Protein AF-0000000086538308 (afdb_homodimer)

Sequence (212 aa):
MAQQFVKAHIKGDKVVVFIKPTCSFCIMAKDVLSKYKFKPGHIQYIDISSRSDMGSIQDHLLELTGERTVPRVFIGEECIGGGSDVAALHRSGKLEGLLQVVGALEMAQQFVKAHIKGDKVVVFIKPTCSFCIMAKDVLSKYKFKPGHIQYIDISSRSDMGSIQDHLLELTGERTVPRVFIGEECIGGGSDVAALHRSGKLEGLLQVVGALE

Solvent-accessible surface area (backbone atoms only — not comparable to full-atom values): 11120 Å² total; per-residue (Å²): 108,38,56,60,56,54,55,69,61,52,36,61,49,23,33,33,31,40,30,37,88,86,31,63,44,25,45,45,32,48,58,58,57,63,75,52,60,58,34,90,82,18,61,45,78,44,72,40,73,84,44,93,53,35,70,51,34,27,52,43,37,24,73,76,71,74,43,56,67,65,19,40,34,24,57,15,83,43,72,68,40,34,18,70,42,47,50,50,31,48,75,72,56,50,39,62,56,56,39,51,74,41,57,18,50,107,108,38,57,59,55,55,55,69,60,52,37,62,48,22,34,31,31,39,28,38,87,86,31,64,43,25,45,46,32,49,58,58,57,65,75,52,61,59,35,89,83,19,62,44,79,42,71,39,74,83,44,93,52,34,68,49,34,28,51,43,38,23,72,75,68,74,42,55,65,66,19,38,34,25,57,16,83,42,71,67,40,35,17,70,44,46,50,49,32,51,75,72,57,50,39,61,57,57,41,51,73,40,57,18,49,105

InterPro domains:
  IPR002109 Glutaredoxin [PF00462] (15-80)
  IPR011899 Glutaredoxin, eukaryotic/virial [TIGR02180] (15-98)
  IPR014025 Glutaredoxin subgroup [PR00160] (15-33)
  IPR014025 Glutaredoxin subgroup [PR00160] (63-76)
  IPR014025 Glutaredoxin subgroup [PR00160] (77-90)
  IPR036249 Thioredoxin-like superfamily [SSF52833] (4-103)
  IPR047185 Glutaredoxin-1 [PTHR46185] (1-105)

Radius of gyration: 19.92 Å; Cα contacts (8 Å, |Δi|>4): 366; chains: 2; bounding box: 32×55×42 Å

Nearest PDB structures (foldseek):
  1kte-assembly1_A  TM=9.741E-01  e=6.121E-13  Sus scrofa
  4rqr-assembly1_A  TM=9.724E-01  e=7.868E-13  Homo sapiens
  1jhb-assembly1_A  TM=9.497E-01  e=2.334E-11  Homo sapiens
  1b4q-assembly1_A  TM=9.581E-01  e=5.622E-11  Homo sapiens
  2hzf-assembly2_B  TM=9.525E-01  e=8.724E-11  Ectromelia virus Moscow

Organism: Oryzias melastigma (NCBI:txid30732)

Structure (mmCIF, N/CA/C/O backbone):
data_AF-0000000086538308-model_v1
#
loop_
_entity.id
_entity.type
_entity.pdbx_description
1 polymer Glutaredoxin-1
#
loop_
_atom_site.group_PDB
_atom_site.id
_atom_site.type_symbol
_atom_site.label_atom_id
_atom_site.label_alt_id
_atom_site.label_comp_id
_atom_site.label_asym_id
_atom_site.label_entity_id
_atom_site.label_seq_id
_atom_site.pdbx_PDB_ins_code
_atom_site.Cartn_x
_atom_site.Cartn_y
_atom_site.Cartn_z
_atom_site.occupancy
_atom_site.B_iso_or_equiv
_atom_site.auth_seq_id
_atom_site.auth_comp_id
_atom_site.auth_asym_id
_atom_site.auth_atom_id
_atom_site.pdbx_PDB_model_num
ATOM 1 N N . MET A 1 1 ? 18.062 19.703 2.891 1 80.69 1 MET A N 1
ATOM 2 C CA . MET A 1 1 ? 17.016 20 1.926 1 80.69 1 MET A CA 1
ATOM 3 C C . MET A 1 1 ? 15.734 19.25 2.262 1 80.69 1 MET A C 1
ATOM 5 O O . MET A 1 1 ? 14.68 19.859 2.469 1 80.69 1 MET A O 1
ATOM 9 N N . ALA A 1 2 ? 15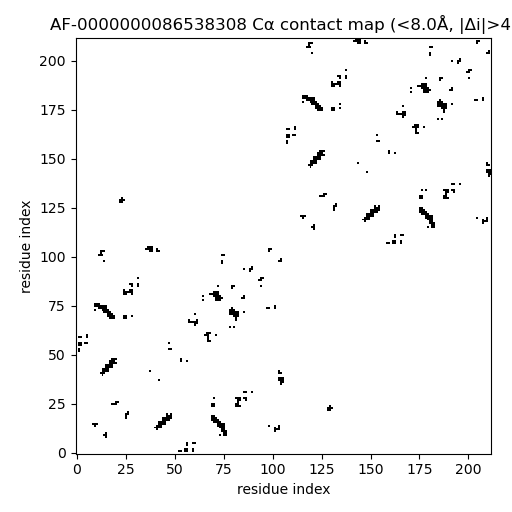.789 18.031 2.48 1 86.81 2 ALA A N 1
ATOM 10 C CA . ALA A 1 2 ? 14.625 17.219 2.803 1 86.81 2 ALA A CA 1
ATOM 11 C C . ALA A 1 2 ? 14 17.641 4.129 1 86.81 2 ALA A C 1
ATOM 13 O O . ALA A 1 2 ? 12.773 17.75 4.238 1 86.81 2 ALA A O 1
ATOM 14 N N . GLN A 1 3 ? 14.828 17.984 4.988 1 90.44 3 GLN A N 1
ATOM 15 C CA . GLN A 1 3 ? 14.336 18.391 6.301 1 90.44 3 GLN A CA 1
ATOM 16 C C . GLN A 1 3 ? 13.523 19.672 6.215 1 90.44 3 GLN A C 1
ATOM 18 O O . GLN A 1 3 ? 12.438 19.766 6.789 1 90.44 3 GLN A O 1
ATOM 23 N N . GLN A 1 4 ? 14.109 20.656 5.551 1 91.25 4 GLN A N 1
ATOM 24 C CA . GLN A 1 4 ? 13.422 21.938 5.395 1 91.25 4 GLN A CA 1
ATOM 25 C C . GLN A 1 4 ? 12.125 21.766 4.609 1 91.25 4 GLN A C 1
ATOM 27 O O . GLN A 1 4 ? 11.125 22.422 4.91 1 91.25 4 GLN A O 1
ATOM 32 N N . PHE A 1 5 ? 12.156 20.875 3.621 1 94 5 PHE A N 1
ATOM 33 C CA . PHE A 1 5 ? 10.977 20.609 2.805 1 94 5 PHE A CA 1
ATOM 34 C C . PHE A 1 5 ? 9.836 20.078 3.66 1 94 5 PHE A C 1
ATOM 36 O O . PHE A 1 5 ? 8.711 20.594 3.588 1 94 5 PHE A O 1
ATOM 43 N N . VAL A 1 6 ? 10.133 19.109 4.488 1 94 6 VAL A N 1
ATOM 44 C CA . VAL A 1 6 ? 9.117 18.516 5.344 1 94 6 VAL A CA 1
ATOM 45 C C . VAL A 1 6 ? 8.602 19.547 6.344 1 94 6 VAL A C 1
ATOM 47 O O . VAL A 1 6 ? 7.395 19.75 6.465 1 94 6 VAL A O 1
ATOM 50 N N . LYS A 1 7 ? 9.484 20.266 6.969 1 93.12 7 LYS A N 1
ATOM 51 C CA . LYS A 1 7 ? 9.117 21.234 8 1 93.12 7 LYS A CA 1
ATOM 52 C C . LYS A 1 7 ? 8.328 22.391 7.406 1 93.12 7 LYS A C 1
ATOM 54 O O . LYS A 1 7 ? 7.441 22.953 8.062 1 93.12 7 LYS A O 1
ATOM 59 N N . ALA A 1 8 ? 8.609 22.656 6.203 1 93.69 8 ALA A N 1
ATOM 60 C CA . ALA A 1 8 ? 7.969 23.812 5.562 1 93.69 8 ALA A CA 1
ATOM 61 C C . ALA A 1 8 ? 6.48 23.547 5.336 1 93.69 8 ALA A C 1
ATOM 63 O O . ALA A 1 8 ? 5.688 24.5 5.273 1 93.69 8 ALA A O 1
ATOM 64 N N . HIS A 1 9 ? 6.09 22.266 5.25 1 94.25 9 HIS A N 1
ATOM 65 C CA . HIS A 1 9 ? 4.699 21.953 4.953 1 94.25 9 HIS A CA 1
ATOM 66 C C . HIS A 1 9 ? 3.893 21.75 6.234 1 94.25 9 HIS A C 1
ATOM 68 O O . HIS A 1 9 ? 2.676 21.953 6.246 1 94.25 9 HIS A O 1
ATOM 74 N N . ILE A 1 10 ? 4.574 21.359 7.184 1 93.5 10 ILE A N 1
ATOM 75 C CA . ILE A 1 10 ? 3.895 21.094 8.453 1 93.5 10 ILE A CA 1
ATOM 76 C C . ILE A 1 10 ? 3.564 22.422 9.141 1 93.5 10 ILE A C 1
ATOM 78 O O . ILE A 1 10 ? 4.465 23.156 9.555 1 93.5 10 ILE A O 1
ATOM 82 N N . LYS A 1 11 ? 2.295 22.703 9.164 1 89.12 11 LYS A N 1
ATOM 83 C CA . LYS A 1 11 ? 1.817 23.953 9.742 1 89.12 11 LYS A CA 1
ATOM 84 C C . LYS A 1 11 ? 0.714 23.703 10.766 1 89.12 11 LYS A C 1
ATOM 86 O O . LYS A 1 11 ? -0.071 22.766 10.617 1 89.12 11 LYS A O 1
ATOM 91 N N . GLY A 1 12 ? 0.525 24.594 11.641 1 90.38 12 GLY A N 1
ATOM 92 C CA . GLY A 1 12 ? -0.304 24.422 12.82 1 90.38 12 GLY A CA 1
ATOM 93 C C . GLY A 1 12 ? -1.788 24.375 12.508 1 90.38 12 GLY A C 1
ATOM 94 O O . GLY A 1 12 ? -2.572 23.812 13.273 1 90.38 12 GLY A O 1
ATOM 95 N N . ASP A 1 13 ? -2.254 24.891 11.445 1 93.12 13 ASP A N 1
ATOM 96 C CA . ASP A 1 13 ? -3.688 24.969 11.18 1 93.12 13 ASP A CA 1
ATOM 97 C C . ASP A 1 13 ? -4.074 24.109 9.984 1 93.12 13 ASP A C 1
ATOM 99 O O . ASP A 1 13 ? -5.156 24.266 9.414 1 93.12 13 ASP A O 1
ATOM 103 N N . LYS A 1 14 ? -3.154 23.172 9.594 1 95.69 14 LYS A N 1
ATOM 104 C CA . LYS A 1 14 ? -3.387 22.406 8.375 1 95.69 14 LYS A CA 1
ATOM 105 C C . LYS A 1 14 ? -3.271 20.906 8.641 1 95.69 14 LYS A C 1
ATOM 107 O O . LYS A 1 14 ? -2.732 20.484 9.672 1 95.69 14 LYS A O 1
ATOM 112 N N . VAL A 1 15 ? -3.893 20.234 7.867 1 98.5 15 VAL A N 1
ATOM 113 C CA . VAL A 1 15 ? -3.629 18.812 7.738 1 98.5 15 VAL A CA 1
ATOM 114 C C . VAL A 1 15 ? -2.68 18.562 6.57 1 98.5 15 VAL A C 1
ATOM 116 O O . VAL A 1 15 ? -2.928 19.016 5.453 1 98.5 15 VAL A O 1
ATOM 119 N N . VAL A 1 16 ? -1.53 17.969 6.836 1 98.56 16 VAL A N 1
ATOM 120 C CA . VAL A 1 16 ? -0.549 17.641 5.809 1 98.56 16 VAL A CA 1
ATOM 121 C C . VAL A 1 16 ? -0.351 16.125 5.746 1 98.56 16 VAL A C 1
ATOM 123 O O . VAL A 1 16 ? -0.16 15.469 6.777 1 98.56 16 VAL A O 1
ATOM 126 N N . VAL A 1 17 ? -0.451 15.594 4.594 1 98.5 17 VAL A N 1
ATOM 127 C CA . VAL A 1 17 ? -0.278 14.164 4.395 1 98.5 17 VAL A CA 1
ATOM 128 C C . VAL A 1 17 ? 0.859 13.906 3.408 1 98.5 17 VAL A C 1
ATOM 130 O O . VAL A 1 17 ? 0.771 14.297 2.24 1 98.5 17 VAL A O 1
ATOM 133 N N . PHE A 1 18 ? 1.93 13.297 3.863 1 98.38 18 PHE A N 1
ATOM 134 C CA . PHE A 1 18 ? 2.955 12.805 2.949 1 98.38 18 PHE A CA 1
ATOM 135 C C . PHE A 1 18 ? 2.551 11.469 2.342 1 98.38 18 PHE A C 1
ATOM 137 O O . PHE A 1 18 ? 2.254 10.516 3.068 1 98.38 18 PHE A O 1
ATOM 144 N N . ILE A 1 19 ? 2.555 11.406 1.021 1 97.75 19 ILE A N 1
ATOM 145 C CA . ILE A 1 19 ? 1.969 10.227 0.391 1 97.75 19 ILE A CA 1
ATOM 146 C C . ILE A 1 19 ? 2.838 9.789 -0.785 1 97.75 19 ILE A C 1
ATOM 148 O O . ILE A 1 19 ? 3.693 10.539 -1.25 1 97.75 19 ILE A O 1
ATOM 152 N N . LYS A 1 20 ? 2.6 8.562 -1.168 1 95 20 LYS A N 1
ATOM 153 C CA . LYS A 1 20 ? 2.844 8.008 -2.496 1 95 20 LYS A CA 1
ATOM 154 C C . LYS A 1 20 ? 1.538 7.59 -3.166 1 95 20 LYS A C 1
ATOM 156 O O . LYS A 1 20 ? 0.838 6.703 -2.674 1 95 20 LYS A O 1
ATOM 161 N N . PRO A 1 21 ? 1.123 8.234 -4.219 1 89.62 21 PRO A N 1
ATOM 162 C CA . PRO A 1 21 ? -0.257 8.203 -4.711 1 89.62 21 PRO A CA 1
ATOM 163 C C . PRO A 1 21 ? -0.758 6.781 -4.973 1 89.62 21 PRO A C 1
ATOM 165 O O . PRO A 1 21 ? -1.963 6.527 -4.902 1 89.62 21 PRO A O 1
ATOM 168 N N . THR A 1 22 ? 0.08 5.766 -5.25 1 87.25 22 THR A N 1
ATOM 169 C CA . THR A 1 22 ? -0.426 4.445 -5.602 1 87.25 22 THR A CA 1
ATOM 170 C C . THR A 1 22 ? -0.342 3.5 -4.402 1 87.25 22 THR A C 1
ATOM 172 O O . THR A 1 22 ? -0.702 2.324 -4.508 1 87.25 22 THR A O 1
ATOM 175 N N . CYS A 1 23 ? 0.019 4.047 -3.348 1 94.31 23 CYS A N 1
ATOM 176 C CA . CYS A 1 23 ? 0.111 3.26 -2.121 1 94.31 23 CYS A CA 1
ATOM 177 C C . CYS A 1 23 ? -1.26 3.086 -1.48 1 94.31 23 CYS A C 1
ATOM 179 O O . CYS A 1 23 ? -1.957 4.066 -1.219 1 94.31 23 CYS A O 1
ATOM 181 N N . SER A 1 24 ? -1.628 1.909 -1.144 1 95.75 24 SER A N 1
ATOM 182 C CA . SER A 1 24 ? -2.98 1.592 -0.699 1 95.75 24 SER A CA 1
ATOM 183 C C . SER A 1 24 ? -3.301 2.275 0.626 1 95.75 24 SER A C 1
ATOM 185 O O . SER A 1 24 ? -4.43 2.717 0.846 1 95.75 24 SER A O 1
ATOM 187 N N . PHE A 1 25 ? -2.33 2.324 1.528 1 97.31 25 PHE A N 1
ATOM 188 C CA . PHE A 1 25 ? -2.557 3 2.801 1 97.31 25 PHE A CA 1
ATOM 189 C C . PHE A 1 25 ? -2.678 4.504 2.6 1 97.31 25 PHE A C 1
ATOM 191 O O . PHE A 1 25 ? -3.391 5.18 3.346 1 97.31 25 PHE A O 1
ATOM 198 N N . CYS A 1 26 ? -1.907 5.066 1.621 1 98.12 26 CYS A N 1
ATOM 199 C CA . CYS A 1 26 ? -2.064 6.473 1.266 1 98.12 26 CYS A CA 1
ATOM 200 C C . CYS A 1 26 ? -3.463 6.746 0.729 1 98.12 26 CYS A C 1
ATOM 202 O O . CYS A 1 26 ? -4.09 7.742 1.097 1 98.12 26 CYS A O 1
ATOM 204 N N . ILE A 1 27 ? -3.973 5.891 -0.096 1 97.19 27 ILE A N 1
ATOM 205 C CA . ILE A 1 27 ? -5.328 6.016 -0.626 1 97.19 27 ILE A CA 1
ATOM 206 C C . ILE A 1 27 ? -6.336 5.934 0.516 1 97.19 27 ILE A C 1
ATOM 208 O O . ILE A 1 27 ? -7.297 6.707 0.559 1 97.19 27 ILE A O 1
ATOM 212 N N . MET A 1 28 ? -6.113 5.098 1.422 1 97.56 28 MET A N 1
ATOM 213 C CA . MET A 1 28 ? -6.984 4.953 2.588 1 97.56 28 MET A CA 1
ATOM 214 C C . MET A 1 28 ? -7.059 6.258 3.373 1 97.56 28 MET A C 1
ATOM 216 O O . MET A 1 28 ? -8.148 6.723 3.707 1 97.56 28 MET A O 1
ATOM 220 N N . ALA A 1 29 ? -5.895 6.781 3.674 1 98.56 29 ALA A N 1
ATOM 221 C CA . ALA A 1 29 ? -5.859 8.055 4.395 1 98.56 29 ALA A CA 1
ATOM 222 C C . ALA A 1 29 ? -6.625 9.133 3.639 1 98.56 29 ALA A C 1
ATOM 224 O O . ALA A 1 29 ? -7.434 9.859 4.227 1 98.56 29 ALA A O 1
ATOM 225 N N . LYS A 1 30 ? -6.371 9.211 2.344 1 98.44 30 LYS A N 1
ATOM 226 C CA . LYS A 1 30 ? -7.043 10.211 1.52 1 98.44 30 LYS A CA 1
ATOM 227 C C . LYS A 1 30 ? -8.555 10.008 1.528 1 98.44 30 LYS A C 1
ATOM 229 O O . LYS A 1 30 ? -9.32 10.969 1.646 1 98.44 30 LYS A O 1
ATOM 234 N N . ASP A 1 31 ? -9.008 8.828 1.354 1 98.31 31 ASP A N 1
ATOM 235 C CA . ASP A 1 31 ? -10.43 8.5 1.35 1 98.31 31 ASP A CA 1
ATOM 236 C C . ASP A 1 31 ? -11.094 8.945 2.648 1 98.31 31 ASP A C 1
ATOM 238 O O . ASP A 1 31 ? -12.172 9.555 2.623 1 98.31 31 ASP A O 1
ATOM 242 N N . VAL A 1 32 ? -10.484 8.625 3.744 1 98.69 32 VAL A N 1
ATOM 243 C CA . VAL A 1 32 ? -11.023 9 5.047 1 98.69 32 VAL A CA 1
ATOM 244 C C . VAL A 1 32 ? -11.094 10.516 5.164 1 98.69 32 VAL A C 1
ATOM 246 O O . VAL A 1 32 ? -12.141 11.078 5.516 1 98.69 32 VAL A O 1
ATOM 249 N N . LEU A 1 33 ? -9.969 11.18 4.867 1 98.75 33 LEU A N 1
ATOM 250 C CA . LEU A 1 33 ? -9.891 12.625 5.043 1 98.75 33 LEU A CA 1
ATOM 251 C C . LEU A 1 33 ? -10.844 13.344 4.086 1 98.75 33 LEU A C 1
ATOM 253 O O . LEU A 1 33 ? -11.328 14.438 4.391 1 98.75 33 LEU A O 1
ATOM 257 N N . SER A 1 34 ? -11.156 12.75 2.971 1 98.38 34 SER A N 1
ATOM 258 C CA . SER A 1 34 ? -12.039 13.344 1.969 1 98.38 34 SER A CA 1
ATOM 259 C C . SER A 1 34 ? -13.477 13.398 2.461 1 98.38 34 SER A C 1
ATOM 261 O O . SER A 1 34 ? -14.312 14.078 1.87 1 98.38 34 SER A O 1
ATOM 263 N N . LYS A 1 35 ? -13.789 12.703 3.473 1 98.12 35 LYS A N 1
ATOM 264 C CA . LYS A 1 35 ? -15.141 12.688 4.027 1 98.12 35 LYS A CA 1
ATOM 265 C C . LYS A 1 35 ? -15.422 13.961 4.82 1 98.12 35 LYS A C 1
ATOM 267 O O . LYS A 1 35 ? -16.562 14.211 5.203 1 98.12 35 LYS A O 1
ATOM 272 N N . TYR A 1 36 ? -14.43 14.672 5.098 1 98.25 36 TYR A N 1
ATOM 273 C CA . TYR A 1 36 ? -14.562 15.906 5.852 1 98.25 36 TYR A CA 1
ATOM 274 C C . TYR A 1 36 ? -14.5 17.125 4.926 1 98.25 36 TYR A C 1
ATOM 276 O O . TYR A 1 36 ? -13.836 17.078 3.885 1 98.25 36 TYR A O 1
ATOM 284 N N . LYS A 1 37 ? -15.18 18.188 5.332 1 98.12 37 LYS A N 1
ATOM 285 C CA . LYS A 1 37 ? -15.141 19.438 4.59 1 98.12 37 LYS A CA 1
ATOM 286 C C . LYS A 1 37 ? -14.094 20.391 5.164 1 98.12 37 LYS A C 1
ATOM 288 O O . LYS A 1 37 ? -14.352 21.094 6.137 1 98.12 37 LYS A O 1
ATOM 293 N N . PHE A 1 38 ? -13.031 20.422 4.512 1 98.25 38 PHE A N 1
ATOM 294 C CA . PHE A 1 38 ? -11.93 21.25 4.973 1 98.25 38 PHE A CA 1
ATOM 295 C C . PHE A 1 38 ? -12.094 22.688 4.473 1 98.25 38 PHE A C 1
ATOM 297 O O . PHE A 1 38 ? -12.57 22.906 3.355 1 98.25 38 PHE A O 1
ATOM 304 N N . LYS A 1 39 ? -11.672 23.625 5.297 1 97.5 39 LYS A N 1
ATOM 305 C CA . LYS A 1 39 ? -11.477 25 4.805 1 97.5 39 LYS A CA 1
ATOM 306 C C . LYS A 1 39 ? -10.445 25.031 3.68 1 97.5 39 LYS A C 1
ATOM 308 O O . LYS A 1 39 ? -9.492 24.25 3.684 1 97.5 39 LYS A O 1
ATOM 313 N N . PRO A 1 40 ? -10.688 25.938 2.727 1 96.38 40 PRO A N 1
ATOM 314 C CA . PRO A 1 40 ? -9.703 26.031 1.646 1 96.38 40 PRO A CA 1
ATOM 315 C C . PRO A 1 40 ? -8.273 26.188 2.162 1 96.38 40 PRO A C 1
ATOM 317 O O . PRO A 1 40 ? -8.016 27.016 3.039 1 96.38 40 PRO A O 1
ATOM 320 N N . GLY A 1 41 ? -7.414 25.359 1.728 1 96.19 41 GLY A N 1
ATOM 321 C CA . GLY A 1 41 ? -6.004 25.469 2.057 1 96.19 41 GLY A CA 1
ATOM 322 C C . GLY A 1 41 ? -5.629 24.734 3.334 1 96.19 41 GLY A C 1
ATOM 323 O O . GLY A 1 41 ? -4.457 24.719 3.719 1 96.19 41 GLY A O 1
ATOM 324 N N . HIS A 1 42 ? -6.559 24.125 3.994 1 97.94 42 HIS A N 1
ATOM 325 C CA . HIS A 1 42 ? 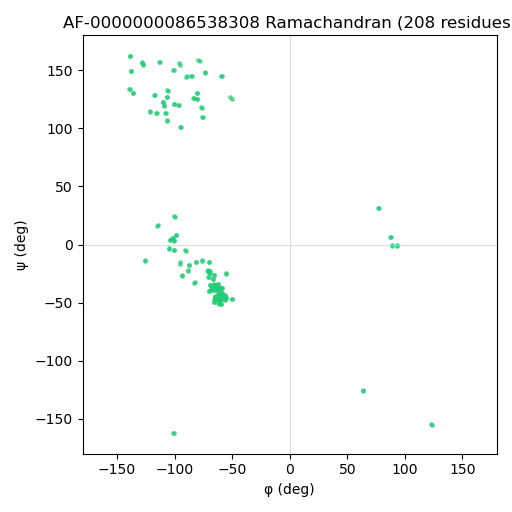-6.281 23.562 5.309 1 97.94 42 HIS A CA 1
ATOM 326 C C . HIS A 1 42 ? -6.016 22.062 5.215 1 97.94 42 HIS A C 1
ATOM 328 O O . HIS A 1 42 ? -5.867 21.391 6.238 1 97.94 42 HIS A O 1
ATOM 334 N N . ILE A 1 43 ? -5.902 21.516 3.984 1 98.44 43 ILE A N 1
ATOM 335 C CA . ILE A 1 43 ? -5.43 20.141 3.76 1 98.44 43 ILE A CA 1
ATOM 336 C C . ILE A 1 43 ? -4.496 20.109 2.551 1 98.44 43 ILE A C 1
ATOM 338 O O . ILE A 1 43 ? -4.758 20.781 1.543 1 98.44 43 ILE A O 1
ATOM 342 N N . GLN A 1 44 ? -3.357 19.406 2.762 1 97.69 44 GLN A N 1
ATOM 343 C CA . GLN A 1 44 ? -2.395 19.266 1.675 1 97.69 44 GLN A CA 1
ATOM 344 C C . GLN A 1 44 ? -1.875 17.844 1.579 1 97.69 44 GLN A C 1
ATOM 346 O O . GLN A 1 44 ? -1.525 17.234 2.592 1 97.69 44 GLN A O 1
ATOM 351 N N . TYR A 1 45 ? -1.921 17.328 0.351 1 97.69 45 TYR A N 1
ATOM 352 C CA . TYR A 1 45 ? -1.262 16.062 0.04 1 97.69 45 TYR A CA 1
ATOM 353 C C . TYR A 1 45 ? 0.069 16.297 -0.665 1 97.69 45 TYR A C 1
ATOM 355 O O . TYR A 1 45 ? 0.113 16.922 -1.726 1 97.69 45 TYR A O 1
ATOM 363 N N . ILE A 1 46 ? 1.133 15.789 -0.013 1 97.38 46 ILE A N 1
ATOM 364 C CA . ILE A 1 46 ? 2.473 16 -0.553 1 97.38 46 ILE A CA 1
ATOM 365 C C . ILE A 1 46 ? 2.986 14.695 -1.164 1 97.38 46 ILE A C 1
ATOM 367 O O . ILE A 1 46 ? 3.367 13.773 -0.441 1 97.38 46 ILE A O 1
ATOM 371 N N . ASP A 1 47 ? 3 14.695 -2.508 1 97.06 47 ASP A N 1
ATOM 372 C CA . ASP A 1 47 ? 3.543 13.547 -3.227 1 97.06 47 ASP A CA 1
ATOM 373 C C . ASP A 1 47 ? 5.07 13.547 -3.186 1 97.06 47 ASP A C 1
ATOM 375 O O . ASP A 1 47 ? 5.711 14.422 -3.766 1 97.06 47 ASP A O 1
ATOM 379 N N . ILE A 1 48 ? 5.602 12.469 -2.555 1 96.81 48 ILE A N 1
ATOM 380 C CA . ILE A 1 48 ? 7.055 12.477 -2.42 1 96.81 48 ILE A CA 1
ATOM 381 C C . ILE A 1 48 ? 7.676 11.5 -3.416 1 96.81 48 ILE A C 1
ATOM 383 O O . ILE A 1 48 ? 8.898 11.414 -3.529 1 96.81 48 ILE A O 1
ATOM 387 N N . SER A 1 49 ? 6.855 10.805 -4.148 1 92.25 49 SER A N 1
ATOM 388 C CA . SER A 1 49 ? 7.328 9.711 -4.992 1 92.25 49 SER A CA 1
ATOM 389 C C . SER A 1 49 ? 8.133 10.234 -6.176 1 92.25 49 SER A C 1
ATOM 391 O O . SER A 1 49 ? 8.961 9.516 -6.734 1 92.25 49 SER A O 1
ATOM 393 N N . SER A 1 50 ? 7.977 11.438 -6.582 1 89.25 50 SER A N 1
ATOM 394 C CA . SER A 1 50 ? 8.641 11.969 -7.773 1 89.25 50 SER A CA 1
ATOM 395 C C . SER A 1 50 ? 9.859 12.805 -7.402 1 89.25 50 SER A C 1
ATOM 397 O O . SER A 1 50 ? 10.508 13.383 -8.273 1 89.25 50 SER A O 1
ATOM 399 N N . ARG A 1 51 ? 10.109 12.82 -6.121 1 93.06 51 ARG A N 1
ATOM 400 C CA . ARG A 1 51 ? 11.219 13.664 -5.688 1 93.06 51 ARG A CA 1
ATOM 401 C C . ARG A 1 51 ? 12.531 12.891 -5.684 1 93.06 51 ARG A C 1
ATOM 403 O O . ARG A 1 51 ? 12.562 11.711 -5.32 1 93.06 51 ARG A O 1
ATOM 410 N N . SER A 1 52 ? 13.594 13.602 -6.043 1 93.94 52 SER A N 1
ATOM 411 C CA . SER A 1 52 ? 14.922 12.992 -6.062 1 93.94 52 SER A CA 1
ATOM 412 C C . SER A 1 52 ? 15.414 12.703 -4.652 1 93.94 52 SER A C 1
ATOM 414 O O . SER A 1 52 ? 16.266 11.844 -4.453 1 93.94 52 SER A O 1
ATOM 416 N N . ASP A 1 53 ? 14.938 13.523 -3.646 1 96.5 53 ASP A N 1
ATOM 417 C CA . ASP A 1 53 ? 15.383 13.352 -2.268 1 96.5 53 ASP A CA 1
ATOM 418 C C . ASP A 1 53 ? 14.359 12.57 -1.453 1 96.5 53 ASP A C 1
ATOM 420 O O . ASP A 1 53 ? 14.234 12.766 -0.242 1 96.5 53 ASP A O 1
ATOM 424 N N . MET A 1 54 ? 13.516 11.75 -2.131 1 94.38 54 MET A N 1
ATOM 425 C CA . MET A 1 54 ? 12.469 10.961 -1.478 1 94.38 54 MET A CA 1
ATOM 426 C C . MET A 1 54 ? 13.031 10.18 -0.297 1 94.38 54 MET A C 1
ATOM 428 O O . MET A 1 54 ? 12.453 10.188 0.79 1 94.38 54 MET A O 1
ATOM 432 N N . GLY A 1 55 ? 14.156 9.516 -0.503 1 95.44 55 GLY A N 1
ATOM 433 C CA . GLY A 1 55 ? 14.797 8.781 0.576 1 95.44 55 GLY A CA 1
ATOM 434 C C . GLY A 1 55 ? 15.102 9.641 1.786 1 95.44 55 GLY A C 1
ATOM 435 O O . GLY A 1 55 ? 14.836 9.242 2.922 1 95.44 55 GLY A O 1
ATOM 436 N N . SER A 1 56 ? 15.625 10.844 1.527 1 97.25 56 SER A N 1
ATOM 437 C CA . SER A 1 56 ? 15.961 11.781 2.6 1 97.25 56 SER A CA 1
ATOM 438 C C . SER A 1 56 ? 14.703 12.281 3.309 1 97.25 56 SER A C 1
ATOM 440 O O . SER A 1 56 ? 14.711 12.477 4.527 1 97.25 56 SER A O 1
ATOM 442 N N . ILE A 1 57 ? 13.664 12.492 2.545 1 97.31 57 ILE A N 1
ATOM 443 C CA . ILE A 1 57 ? 12.391 12.906 3.123 1 97.31 57 ILE A CA 1
ATOM 444 C C . ILE A 1 57 ? 11.883 11.82 4.07 1 97.31 57 ILE A C 1
ATOM 446 O O . ILE A 1 57 ? 11.508 12.109 5.211 1 97.31 57 ILE A O 1
ATOM 450 N N . GLN A 1 58 ? 11.914 10.602 3.639 1 97.06 58 GLN A N 1
ATOM 451 C CA . GLN A 1 58 ? 11.453 9.492 4.469 1 97.06 58 GLN A CA 1
ATOM 452 C C . GLN A 1 58 ? 12.344 9.312 5.691 1 97.06 58 GLN A C 1
ATOM 454 O O . GLN A 1 58 ? 11.867 8.922 6.762 1 97.06 58 GLN A O 1
ATOM 459 N N . ASP A 1 59 ? 13.664 9.562 5.559 1 97.44 59 ASP A N 1
ATOM 460 C CA . ASP A 1 59 ? 14.555 9.555 6.711 1 97.44 59 ASP A CA 1
ATOM 461 C C . ASP A 1 59 ? 14.141 10.617 7.73 1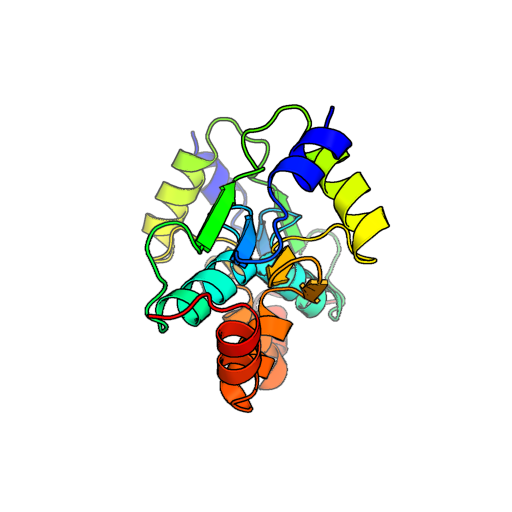 97.44 59 ASP A C 1
ATOM 463 O O . ASP A 1 59 ? 14.188 10.375 8.938 1 97.44 59 ASP A O 1
ATOM 467 N N . HIS A 1 60 ? 13.805 11.727 7.25 1 97.25 60 HIS A N 1
ATOM 468 C CA . HIS A 1 60 ? 13.391 12.797 8.148 1 97.25 60 HIS A CA 1
ATOM 469 C C . HIS A 1 60 ? 12.055 12.477 8.812 1 97.25 60 HIS A C 1
ATOM 471 O O . HIS A 1 60 ? 11.859 12.766 9.992 1 97.25 60 HIS A O 1
ATOM 477 N N . LEU A 1 61 ? 11.141 11.875 8.031 1 97.69 61 LEU A N 1
ATOM 478 C CA . LEU A 1 61 ? 9.898 11.414 8.641 1 97.69 61 LEU A CA 1
ATOM 479 C C . LEU A 1 61 ? 10.172 10.414 9.766 1 97.69 61 LEU A C 1
ATOM 481 O O . LEU A 1 61 ? 9.523 10.461 10.812 1 97.69 61 LEU A O 1
ATOM 485 N N . LEU A 1 62 ? 11.109 9.555 9.492 1 97.69 62 LEU A N 1
ATOM 486 C CA . LEU A 1 62 ? 11.531 8.617 10.531 1 97.69 62 LEU A CA 1
ATOM 487 C C . LEU A 1 62 ? 11.961 9.359 11.789 1 97.69 62 LEU A C 1
ATOM 489 O O . LEU A 1 62 ? 11.547 9 12.898 1 97.69 62 LEU A O 1
ATOM 493 N N . GLU A 1 63 ? 12.711 10.336 11.641 1 97.06 63 GLU A N 1
ATOM 494 C CA . GLU A 1 63 ? 13.188 11.125 12.766 1 97.06 63 GLU A CA 1
ATOM 495 C C . GLU A 1 63 ? 12.039 11.82 13.484 1 97.06 63 GLU A C 1
ATOM 497 O O . GLU A 1 63 ? 12 11.867 14.719 1 97.06 63 GLU A O 1
ATOM 502 N N . LEU A 1 64 ? 11.102 12.305 12.766 1 96 64 LEU A N 1
ATOM 503 C CA . LEU A 1 64 ? 10.031 13.133 13.32 1 96 64 LEU A CA 1
ATOM 504 C C . LEU A 1 64 ? 8.938 12.266 13.938 1 96 64 LEU A C 1
ATOM 506 O O . LEU A 1 64 ? 8.305 12.656 14.914 1 96 64 LEU A O 1
ATOM 510 N N . THR A 1 65 ? 8.695 11.078 13.383 1 97.38 65 THR A N 1
ATOM 511 C CA . THR A 1 65 ? 7.457 10.383 13.734 1 97.38 65 THR A CA 1
ATOM 512 C C . THR A 1 65 ? 7.75 8.977 14.234 1 97.38 65 THR A C 1
ATOM 514 O O . THR A 1 65 ? 6.863 8.297 14.758 1 97.38 65 THR A O 1
ATOM 517 N N . GLY A 1 66 ? 8.961 8.492 14.023 1 97.38 66 GLY A N 1
ATOM 518 C CA . GLY A 1 66 ? 9.328 7.148 14.43 1 97.38 66 GLY A CA 1
ATOM 519 C C . GLY A 1 66 ? 9.141 6.117 13.328 1 97.38 66 GLY A C 1
ATOM 520 O O . GLY A 1 66 ? 9.43 4.938 13.516 1 97.38 66 GLY A O 1
ATOM 521 N N . GLU A 1 67 ? 8.648 6.625 12.164 1 96.75 67 GLU A N 1
ATOM 522 C CA . GLU A 1 67 ? 8.438 5.715 11.039 1 96.75 67 GLU A CA 1
ATOM 523 C C . GLU A 1 67 ? 8.898 6.336 9.727 1 96.75 67 GLU A C 1
ATOM 525 O O . GLU A 1 67 ? 8.719 7.535 9.508 1 96.75 67 GLU A O 1
ATOM 530 N N . ARG A 1 68 ? 9.352 5.469 8.828 1 95.25 68 ARG A N 1
ATOM 531 C CA . ARG A 1 68 ? 9.828 5.891 7.512 1 95.25 68 ARG A CA 1
ATOM 532 C C . ARG A 1 68 ? 8.719 5.777 6.469 1 95.25 68 ARG A C 1
ATOM 534 O O . ARG A 1 68 ? 8.812 6.363 5.387 1 95.25 68 ARG A O 1
ATOM 541 N N . THR A 1 69 ? 7.664 5.039 6.781 1 96 69 THR A N 1
ATOM 542 C CA . THR A 1 69 ? 6.633 4.68 5.812 1 96 69 THR A CA 1
ATOM 543 C C . THR A 1 69 ? 5.684 5.852 5.578 1 96 69 THR A C 1
ATOM 545 O O . THR A 1 69 ? 5.668 6.812 6.352 1 96 69 THR A O 1
ATOM 548 N N . VAL A 1 70 ? 5.008 5.801 4.402 1 97.12 70 VAL A N 1
ATOM 549 C CA . VAL A 1 70 ? 3.916 6.719 4.102 1 97.12 70 VAL A CA 1
ATOM 550 C C . VAL A 1 70 ? 2.6 5.945 4.027 1 97.12 70 VAL A C 1
ATOM 552 O O . VAL A 1 70 ? 2.596 4.727 3.855 1 97.12 70 VAL A O 1
ATOM 555 N N . PRO A 1 71 ? 1.552 6.574 4.215 1 98.12 71 PRO A N 1
ATOM 556 C CA . PRO A 1 71 ? 1.405 8 4.512 1 98.12 71 PRO A CA 1
ATOM 557 C C . PRO A 1 71 ? 1.818 8.359 5.938 1 98.12 71 PRO A C 1
ATOM 559 O O . PRO A 1 71 ? 1.792 7.496 6.824 1 98.12 71 PRO A O 1
ATOM 562 N N . ARG A 1 72 ? 2.334 9.516 6.129 1 98.69 72 ARG A N 1
ATOM 563 C CA . ARG A 1 72 ? 2.4 10.172 7.434 1 98.69 72 ARG A CA 1
ATOM 564 C C . ARG A 1 72 ? 1.459 11.367 7.496 1 98.69 72 ARG A C 1
ATOM 566 O O . ARG A 1 72 ? 1.574 12.297 6.691 1 98.69 72 ARG A O 1
ATOM 573 N N . VAL A 1 73 ? 0.57 11.359 8.43 1 98.75 73 VAL A N 1
ATOM 574 C CA . VAL A 1 73 ? -0.49 12.359 8.508 1 98.75 73 VAL A CA 1
ATOM 575 C C . VAL A 1 73 ? -0.245 13.289 9.695 1 98.75 73 VAL A C 1
ATOM 577 O O . VAL A 1 73 ? -0.179 12.828 10.844 1 98.75 73 VAL A O 1
ATOM 580 N N . PHE A 1 74 ? -0.102 14.5 9.414 1 98.62 74 PHE A N 1
ATOM 581 C CA . PHE A 1 74 ? 0.072 15.539 10.422 1 98.62 74 PHE A CA 1
ATOM 582 C C . PHE A 1 74 ? -1.191 16.375 10.555 1 98.62 74 PHE A C 1
ATOM 584 O O . PHE A 1 74 ? -1.741 16.844 9.555 1 98.62 74 PHE A O 1
ATOM 591 N N . ILE A 1 75 ? -1.72 16.547 11.695 1 98.25 75 ILE A N 1
ATOM 592 C CA . ILE A 1 75 ? -2.729 17.531 12.07 1 98.25 75 ILE A CA 1
ATOM 593 C C . ILE A 1 75 ? -2.098 18.609 12.938 1 98.25 75 ILE A C 1
ATOM 595 O O . ILE A 1 75 ? -1.687 18.344 14.07 1 98.25 75 ILE A O 1
ATOM 599 N N . GLY A 1 76 ? -2.098 19.781 12.266 1 96.56 76 GLY A N 1
ATOM 600 C CA . GLY A 1 76 ? -1.194 20.75 12.875 1 96.56 76 GLY A CA 1
ATOM 601 C C . GLY A 1 76 ? 0.258 20.312 12.844 1 96.56 76 GLY A C 1
ATOM 602 O O . GLY A 1 76 ? 0.782 19.969 11.781 1 96.56 76 GLY A O 1
ATOM 603 N N . GLU A 1 77 ? 0.928 20.281 14.055 1 95.5 77 GLU A N 1
ATOM 604 C CA . GLU A 1 77 ? 2.342 19.922 14.125 1 95.5 77 GLU A CA 1
ATOM 605 C C . GLU A 1 77 ? 2.527 18.516 14.656 1 95.5 77 GLU A C 1
ATOM 607 O O . GLU A 1 77 ? 3.656 18.047 14.844 1 95.5 77 GLU A O 1
ATOM 612 N N . GLU A 1 78 ? 1.425 17.859 14.867 1 96.62 78 GLU A N 1
ATOM 613 C CA . GLU A 1 78 ? 1.47 16.516 15.453 1 96.62 78 GLU A CA 1
ATOM 614 C C . GLU A 1 78 ? 1.172 15.445 14.406 1 96.62 78 GLU A C 1
ATOM 616 O O . GLU A 1 78 ? 0.223 15.578 13.625 1 96.62 78 GLU A O 1
ATOM 621 N N . CYS A 1 79 ? 1.974 14.445 14.383 1 98.31 79 CYS A N 1
ATOM 622 C CA . CYS A 1 79 ? 1.719 13.297 13.516 1 98.31 79 CYS A CA 1
ATOM 623 C C . CYS A 1 79 ? 0.756 12.32 14.18 1 98.31 79 CYS A C 1
ATOM 625 O O . CYS A 1 79 ? 1.01 11.844 15.289 1 98.31 79 CYS A O 1
ATOM 627 N N . ILE A 1 80 ? -0.312 11.969 13.516 1 98.38 80 ILE A N 1
ATOM 628 C CA . ILE A 1 80 ? -1.294 11.086 14.125 1 98.38 80 ILE A CA 1
ATOM 629 C C . ILE A 1 80 ? -1.099 9.664 13.602 1 98.38 80 ILE A C 1
ATOM 631 O O . ILE A 1 80 ? -1.832 8.742 13.984 1 98.38 80 ILE A O 1
ATOM 635 N N . GLY A 1 81 ? -0.17 9.492 12.641 1 98.12 81 GLY A N 1
ATOM 636 C CA . GLY A 1 81 ? 0.154 8.148 12.195 1 98.12 81 GLY A CA 1
ATOM 637 C C . GLY A 1 81 ? -0.032 7.953 10.703 1 98.12 81 GLY A C 1
ATOM 638 O O . GLY A 1 81 ? 0.145 8.891 9.922 1 98.12 81 GLY A O 1
ATOM 639 N N . GLY A 1 82 ? -0.249 6.77 10.32 1 98.12 82 GLY A N 1
ATOM 640 C CA . GLY A 1 82 ? -0.447 6.387 8.93 1 98.12 82 GLY A CA 1
ATOM 641 C C . GLY A 1 82 ? -1.906 6.18 8.57 1 98.12 82 GLY A C 1
ATOM 642 O O . GLY A 1 82 ? -2.797 6.715 9.234 1 98.12 82 GLY A O 1
ATOM 643 N N . GLY A 1 83 ? -2.098 5.465 7.438 1 98.12 83 GLY A N 1
ATOM 644 C CA . GLY A 1 83 ? -3.445 5.223 6.945 1 98.12 83 GLY A CA 1
ATOM 645 C C . GLY A 1 83 ? -4.32 4.484 7.941 1 98.12 83 GLY A C 1
ATOM 646 O O . GLY A 1 83 ? -5.461 4.883 8.195 1 98.12 83 GLY A O 1
ATOM 647 N N . SER A 1 84 ? -3.793 3.422 8.523 1 97.25 84 SER A N 1
ATOM 648 C CA . SER A 1 84 ? -4.559 2.633 9.484 1 97.25 84 SER A CA 1
ATOM 649 C C . SER A 1 84 ? -4.906 3.453 10.719 1 97.25 84 SER A C 1
ATOM 651 O O . SER A 1 84 ? -6 3.32 11.273 1 97.25 84 SER A O 1
ATOM 653 N N . ASP A 1 85 ? -4.008 4.293 11.164 1 98.31 85 ASP A N 1
ATOM 654 C CA . ASP A 1 85 ? -4.242 5.141 12.328 1 98.31 85 ASP A CA 1
ATOM 655 C C . ASP A 1 85 ? -5.355 6.148 12.055 1 98.31 85 ASP A C 1
ATOM 657 O O . ASP A 1 85 ? -6.242 6.344 12.891 1 98.31 85 ASP A O 1
ATOM 661 N N . VAL A 1 86 ? -5.301 6.758 10.898 1 98.62 86 VAL A N 1
ATOM 662 C CA . VAL A 1 86 ? -6.312 7.734 10.508 1 98.62 86 VAL A CA 1
ATOM 663 C C . VAL A 1 86 ? -7.68 7.059 10.43 1 98.62 86 VAL A C 1
ATOM 665 O O . VAL A 1 86 ? -8.672 7.594 10.922 1 98.62 86 VAL A O 1
ATOM 668 N N . ALA A 1 87 ? -7.707 5.887 9.828 1 98.56 87 ALA A N 1
ATOM 669 C CA . ALA A 1 87 ? -8.953 5.137 9.719 1 98.56 87 ALA A CA 1
ATOM 670 C C . ALA A 1 87 ? -9.508 4.785 11.094 1 98.56 87 ALA A C 1
ATOM 672 O O . ALA A 1 87 ? -10.719 4.895 11.328 1 98.56 87 ALA A O 1
ATOM 673 N N . ALA A 1 88 ? -8.656 4.387 11.969 1 98.62 88 ALA A N 1
ATOM 674 C CA . ALA A 1 88 ? -9.07 4.035 13.328 1 98.62 88 ALA A CA 1
ATOM 675 C C . ALA A 1 88 ? -9.633 5.25 14.055 1 98.62 88 ALA A C 1
ATOM 677 O O . ALA A 1 88 ? -10.664 5.152 14.734 1 98.62 88 ALA A O 1
ATOM 678 N N . LEU A 1 89 ? -8.93 6.344 13.945 1 98.69 89 LEU A N 1
ATOM 679 C CA . LEU A 1 89 ? -9.391 7.582 14.57 1 98.69 89 LEU A CA 1
ATOM 680 C C . LEU A 1 89 ? -10.75 7.992 14.016 1 98.69 89 LEU A C 1
ATOM 682 O O . LEU A 1 89 ? -11.609 8.469 14.758 1 98.69 89 LEU A O 1
ATOM 686 N N . HIS A 1 90 ? -10.977 7.793 12.742 1 98.69 90 HIS A N 1
ATOM 687 C CA . HIS A 1 90 ? -12.258 8.094 12.109 1 98.69 90 HIS A CA 1
ATOM 688 C C . HIS A 1 90 ? -13.367 7.199 12.656 1 98.69 90 HIS A C 1
ATOM 690 O O . HIS A 1 90 ? -14.438 7.684 13.031 1 98.69 90 HIS A O 1
ATOM 696 N N . ARG A 1 91 ? -13.094 5.914 12.719 1 98.19 91 ARG A N 1
ATOM 697 C CA . ARG A 1 91 ? -14.078 4.941 13.18 1 98.19 91 ARG A CA 1
ATOM 698 C C . ARG A 1 91 ? -14.477 5.207 14.633 1 98.19 91 ARG A C 1
ATOM 700 O O . ARG A 1 91 ? -15.633 5.027 15.008 1 98.19 91 ARG A O 1
ATOM 707 N N . SER A 1 92 ? -13.57 5.66 15.391 1 98.06 92 SER A N 1
ATOM 708 C CA . SER A 1 92 ? -13.82 5.91 16.812 1 98.06 92 SER A CA 1
ATOM 709 C C . SER A 1 92 ? -14.508 7.254 17.016 1 98.06 92 SER A C 1
ATOM 711 O O . SER A 1 92 ? -14.938 7.574 18.125 1 98.06 92 SER A O 1
ATOM 713 N N . GLY A 1 93 ? -14.492 8.07 15.992 1 97.44 93 GLY A N 1
ATOM 714 C CA . GLY A 1 93 ? -15.109 9.383 16.094 1 97.44 93 GLY A CA 1
ATOM 715 C C . GLY A 1 93 ? -14.18 10.445 16.641 1 97.44 93 GLY A C 1
ATOM 716 O O . GLY A 1 93 ? -14.578 11.602 16.812 1 97.44 93 GLY A O 1
ATOM 717 N N . LYS A 1 94 ? -12.984 10.117 16.812 1 98.25 94 LYS A N 1
ATOM 718 C CA . LYS A 1 94 ? -12.031 11.031 17.453 1 98.25 94 LYS A CA 1
ATOM 719 C C . LYS A 1 94 ? -11.375 11.945 16.422 1 98.25 94 LYS A C 1
ATOM 721 O O . LYS A 1 94 ? -10.891 13.023 16.75 1 98.25 94 LYS A O 1
ATOM 726 N N . LEU A 1 95 ? -11.336 11.57 15.203 1 98.56 95 LEU A N 1
ATOM 727 C CA . LEU A 1 95 ? -10.656 12.336 14.164 1 98.56 95 LEU A CA 1
ATOM 728 C C . LEU A 1 95 ? -11.289 13.719 14 1 98.56 95 LEU A C 1
ATOM 730 O O . LEU A 1 95 ? -10.578 14.719 13.922 1 98.56 95 LEU A O 1
ATOM 734 N N . GLU A 1 96 ? -12.57 13.719 13.961 1 97.88 96 GLU A N 1
ATOM 735 C CA . GLU A 1 96 ? -13.281 14.977 13.766 1 97.88 96 GLU A CA 1
ATOM 736 C C . GLU A 1 96 ? -12.898 16 14.828 1 97.88 96 GLU A C 1
ATOM 738 O O . GLU A 1 96 ? -12.68 17.172 14.523 1 97.88 96 GLU A O 1
ATOM 743 N N . GLY A 1 97 ? -12.883 15.555 16.062 1 97.5 97 GLY A N 1
ATOM 744 C CA . GLY A 1 97 ? -12.477 16.438 17.141 1 97.5 97 GLY A CA 1
ATOM 745 C C . GLY A 1 97 ? -11.094 17.031 16.953 1 97.5 97 GLY A C 1
ATOM 746 O O . GLY A 1 97 ? -10.875 18.219 17.172 1 97.5 97 GLY A O 1
ATOM 747 N N . LEU A 1 98 ? -10.141 16.234 16.547 1 97.69 98 LEU A N 1
ATOM 748 C CA . LEU A 1 98 ? -8.781 16.688 16.281 1 97.69 98 LEU A CA 1
ATOM 749 C C . LEU A 1 98 ? -8.758 17.734 15.18 1 97.69 98 LEU A C 1
ATOM 751 O O . LEU A 1 98 ? -8.062 18.75 15.289 1 97.69 98 LEU A O 1
ATOM 755 N N . LEU A 1 99 ? -9.508 17.516 14.117 1 98.06 99 LEU A N 1
ATOM 756 C CA . LEU A 1 99 ? -9.562 18.438 12.984 1 98.06 99 LEU A CA 1
ATOM 757 C C . LEU A 1 99 ? -10.195 19.766 13.391 1 98.06 99 LEU A C 1
ATOM 759 O O . LEU A 1 99 ? -9.789 20.812 12.914 1 98.06 99 LEU A O 1
ATOM 763 N N . GLN A 1 100 ? -11.156 19.672 14.289 1 96.81 100 GLN A N 1
ATOM 764 C CA . GLN A 1 100 ? -11.812 20.875 14.773 1 96.81 100 GLN A CA 1
ATOM 765 C C . GLN A 1 100 ? -10.875 21.703 15.641 1 96.81 100 GLN A C 1
ATOM 767 O O . GLN A 1 100 ? -10.883 22.938 15.578 1 96.81 100 GLN A O 1
ATOM 772 N N . VAL A 1 101 ? -10.133 21.016 16.43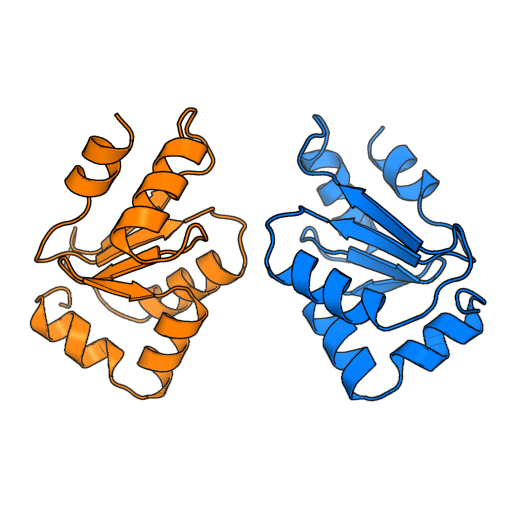8 1 95.88 101 VAL A N 1
ATOM 773 C CA . VAL A 1 101 ? -9.227 21.672 17.375 1 95.88 101 VAL A CA 1
ATOM 774 C C . VAL A 1 101 ? -8.242 22.547 16.609 1 95.88 101 VAL A C 1
ATOM 776 O O . VAL A 1 101 ? -7.93 23.672 17.031 1 95.88 101 VAL A O 1
ATOM 779 N N . VAL A 1 102 ? -7.777 22.125 15.43 1 95.62 102 VAL A N 1
ATOM 780 C CA . VAL A 1 102 ? -6.785 22.891 14.68 1 95.62 102 VAL A CA 1
ATOM 781 C C . VAL A 1 102 ? -7.488 23.859 13.734 1 95.62 102 VAL A C 1
ATOM 783 O O . VAL A 1 102 ? -6.836 24.625 13.008 1 95.62 102 VAL A O 1
ATOM 786 N N . GLY A 1 103 ? -8.852 23.75 13.695 1 95.81 103 GLY A N 1
ATOM 787 C CA . GLY A 1 103 ? -9.617 24.688 12.891 1 95.81 103 GLY A CA 1
ATOM 788 C C . GLY A 1 103 ? -9.57 24.375 11.406 1 95.81 103 GLY A C 1
ATOM 789 O O . GLY A 1 103 ? -9.688 25.281 10.578 1 95.81 103 GLY A O 1
ATOM 790 N N . ALA A 1 104 ? -9.469 23.141 11.117 1 96.06 104 ALA A N 1
ATOM 791 C CA . ALA A 1 104 ? -9.258 22.781 9.719 1 96.06 104 ALA A CA 1
ATOM 792 C C . ALA A 1 104 ? -10.586 22.625 8.984 1 96.06 104 ALA A C 1
ATOM 794 O O . ALA A 1 104 ? -10.633 22.688 7.754 1 96.06 104 ALA A O 1
ATOM 795 N N . LEU A 1 105 ? -11.625 22.469 9.719 1 96.62 105 LEU A N 1
ATOM 796 C CA . LEU A 1 105 ? -12.898 22.141 9.094 1 96.62 105 LEU A CA 1
ATOM 797 C C . LEU A 1 105 ? -13.727 23.406 8.859 1 96.62 105 LEU A C 1
ATOM 799 O O . LEU A 1 105 ? -13.562 24.406 9.562 1 96.62 105 LEU A O 1
ATOM 803 N N . GLU A 1 106 ? -14.578 23.312 7.906 1 93.38 106 GLU A N 1
ATOM 804 C CA . GLU A 1 106 ? -15.523 24.391 7.641 1 93.38 106 GLU A CA 1
ATOM 805 C C . GLU A 1 106 ? -16.641 24.406 8.672 1 93.38 106 GLU A C 1
ATOM 807 O O . GLU A 1 106 ? -17.016 23.359 9.211 1 93.38 106 GLU A O 1
ATOM 812 N N . MET B 1 1 ? 6.441 -6.523 -25.344 1 80.75 1 MET B N 1
ATOM 813 C CA . MET B 1 1 ? 7.5 -6.832 -24.391 1 80.75 1 MET B CA 1
ATOM 814 C C . MET B 1 1 ? 6.914 -7.109 -23 1 80.75 1 MET B C 1
ATOM 816 O O . MET B 1 1 ? 7.129 -8.18 -22.438 1 80.75 1 MET B O 1
ATOM 820 N N . ALA B 1 2 ? 6.098 -6.309 -22.531 1 86.56 2 ALA B N 1
ATOM 821 C CA . ALA B 1 2 ? 5.484 -6.469 -21.219 1 86.56 2 ALA B CA 1
ATOM 822 C C . ALA B 1 2 ? 4.621 -7.727 -21.156 1 86.56 2 ALA B C 1
ATOM 824 O O . ALA B 1 2 ? 4.672 -8.477 -20.188 1 86.56 2 ALA B O 1
ATOM 825 N N . GLN B 1 3 ? 3.984 -7.969 -22.219 1 90.19 3 GLN B N 1
ATOM 826 C CA . GLN B 1 3 ? 3.105 -9.133 -22.266 1 90.19 3 GLN B CA 1
ATOM 827 C C . GLN B 1 3 ? 3.902 -10.43 -22.156 1 90.19 3 GLN B C 1
ATOM 829 O O . GLN B 1 3 ? 3.549 -11.32 -21.391 1 90.19 3 GLN B O 1
ATOM 834 N N . GLN B 1 4 ? 4.93 -10.508 -22.984 1 91.19 4 GLN B N 1
ATOM 835 C CA . GLN B 1 4 ? 5.777 -11.695 -22.969 1 91.19 4 GLN B CA 1
ATOM 836 C C . GLN B 1 4 ? 6.457 -11.875 -21.609 1 91.19 4 GLN B C 1
ATOM 838 O O . GLN B 1 4 ? 6.617 -12.992 -21.141 1 91.19 4 GLN B O 1
ATOM 843 N N . PHE B 1 5 ? 6.844 -10.75 -21.016 1 93.88 5 PHE B N 1
ATOM 844 C CA . PHE B 1 5 ? 7.492 -10.766 -19.703 1 93.88 5 PHE B CA 1
ATOM 845 C C . PHE B 1 5 ? 6.574 -11.383 -18.656 1 93.88 5 PHE B C 1
ATOM 847 O O . PHE B 1 5 ? 6.98 -12.289 -17.922 1 93.88 5 PHE B O 1
ATOM 854 N N . VAL B 1 6 ? 5.355 -10.93 -18.625 1 93.94 6 VAL B N 1
ATOM 855 C CA . VAL B 1 6 ? 4.387 -11.422 -17.656 1 93.94 6 VAL B CA 1
ATOM 856 C C . VAL B 1 6 ? 4.105 -12.906 -17.906 1 93.94 6 VAL B C 1
ATOM 858 O O . VAL B 1 6 ? 4.203 -13.727 -17 1 93.94 6 VAL B O 1
ATOM 861 N N . LYS B 1 7 ? 3.869 -13.273 -19.141 1 93.06 7 LYS B N 1
ATOM 862 C CA . LYS B 1 7 ? 3.512 -14.641 -19.5 1 93.06 7 LYS B CA 1
ATOM 863 C C . LYS B 1 7 ? 4.676 -15.594 -19.25 1 93.06 7 LYS B C 1
ATOM 865 O O . LYS B 1 7 ? 4.469 -16.75 -18.875 1 93.06 7 LYS B O 1
ATOM 870 N N . ALA B 1 8 ? 5.816 -15.07 -19.359 1 93.75 8 ALA B N 1
ATOM 871 C CA . ALA B 1 8 ? 7.004 -15.906 -19.219 1 93.75 8 ALA B CA 1
ATOM 872 C C . ALA B 1 8 ? 7.18 -16.375 -17.781 1 93.75 8 ALA B C 1
ATOM 874 O O . ALA B 1 8 ? 7.777 -17.422 -17.516 1 93.75 8 ALA B O 1
ATOM 875 N N . HIS B 1 9 ? 6.617 -15.602 -16.797 1 94.25 9 HIS B N 1
ATOM 876 C CA . HIS B 1 9 ? 6.82 -15.938 -15.398 1 94.25 9 HIS B CA 1
ATOM 877 C C . HIS B 1 9 ? 5.688 -16.812 -14.875 1 94.25 9 HIS B C 1
ATOM 879 O O . HIS B 1 9 ? 5.871 -17.578 -13.922 1 94.25 9 HIS B O 1
ATOM 885 N N . ILE B 1 10 ? 4.621 -16.656 -15.477 1 93.44 10 ILE B N 1
ATOM 886 C CA . ILE B 1 10 ? 3.461 -17.422 -15.039 1 93.44 10 ILE B CA 1
ATOM 887 C C . ILE B 1 10 ? 3.584 -18.859 -15.516 1 93.44 10 ILE B C 1
ATOM 889 O O . ILE B 1 10 ? 3.547 -19.125 -16.719 1 93.44 10 ILE B O 1
ATOM 893 N N . LYS B 1 11 ? 3.805 -19.734 -14.57 1 89.25 11 LYS B N 1
ATOM 894 C CA . LYS B 1 11 ? 3.988 -21.141 -14.867 1 89.25 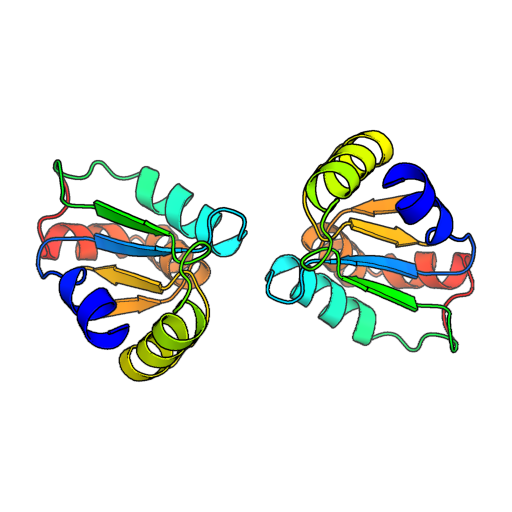11 LYS B CA 1
ATOM 895 C C . LYS B 1 11 ? 3.066 -22.016 -14.008 1 89.25 11 LYS B C 1
ATOM 897 O O . LYS B 1 11 ? 2.764 -21.656 -12.867 1 89.25 11 LYS B O 1
ATOM 902 N N . GLY B 1 12 ? 2.777 -23.156 -14.453 1 90.38 12 GLY B N 1
ATOM 903 C CA . GLY B 1 12 ? 1.74 -24.016 -13.898 1 90.38 12 GLY B CA 1
ATOM 904 C C . GLY B 1 12 ? 2.102 -24.594 -12.539 1 90.38 12 GLY B C 1
ATOM 905 O O . GLY B 1 12 ? 1.22 -24.938 -11.758 1 90.38 12 GLY B O 1
ATOM 906 N N . ASP B 1 13 ? 3.301 -24.688 -12.148 1 93.19 13 ASP B N 1
ATOM 907 C CA . ASP B 1 13 ? 3.682 -25.359 -10.906 1 93.19 13 ASP B CA 1
ATOM 908 C C . ASP B 1 13 ? 4.289 -24.359 -9.922 1 93.19 13 ASP B C 1
ATOM 910 O O . ASP B 1 13 ? 4.949 -24.75 -8.961 1 93.19 13 ASP B O 1
ATOM 914 N N . LYS B 1 14 ? 4.074 -23.031 -10.195 1 95.69 14 LYS B N 1
ATOM 915 C CA . LYS B 1 14 ? 4.734 -22.016 -9.383 1 95.69 14 LYS B CA 1
ATOM 916 C C . LYS B 1 14 ? 3.729 -21.016 -8.836 1 95.69 14 LYS B C 1
ATOM 918 O O . LYS B 1 14 ? 2.594 -20.938 -9.312 1 95.69 14 LYS B O 1
ATOM 923 N N . VAL B 1 15 ? 4.098 -20.484 -7.84 1 98.44 15 VAL B N 1
ATOM 924 C CA . VAL B 1 15 ? 3.453 -19.266 -7.367 1 98.44 15 VAL B CA 1
ATOM 925 C C . VAL B 1 15 ? 4.25 -18.047 -7.824 1 98.44 15 VAL B C 1
ATOM 927 O O . VAL B 1 15 ? 5.461 -17.969 -7.59 1 98.44 15 VAL B O 1
ATOM 930 N N . VAL B 1 16 ? 3.633 -17.156 -8.594 1 98.5 16 VAL B N 1
ATOM 931 C CA . VAL B 1 16 ? 4.27 -15.93 -9.062 1 98.5 16 VAL B CA 1
ATOM 932 C C . VAL B 1 16 ? 3.531 -14.719 -8.508 1 98.5 16 VAL B C 1
ATOM 934 O O . VAL B 1 16 ? 2.301 -14.641 -8.578 1 98.5 16 VAL B O 1
ATOM 937 N N . VAL B 1 17 ? 4.23 -13.844 -7.926 1 98.5 17 VAL B N 1
ATOM 938 C CA . VAL B 1 17 ? 3.652 -12.641 -7.352 1 98.5 17 VAL B CA 1
ATOM 939 C C . VAL B 1 17 ? 4.281 -11.406 -8 1 98.5 17 VAL B C 1
ATOM 941 O O . VAL B 1 17 ? 5.484 -11.164 -7.855 1 98.5 17 VAL B O 1
ATOM 944 N N . PHE B 1 18 ? 3.508 -10.641 -8.727 1 98.38 18 PHE B N 1
ATOM 945 C CA . PHE B 1 18 ? 3.961 -9.336 -9.188 1 98.38 18 PHE B CA 1
ATOM 946 C C . PHE B 1 18 ? 3.82 -8.297 -8.078 1 98.38 18 PHE B C 1
ATOM 948 O O . PHE B 1 18 ? 2.734 -8.109 -7.531 1 98.38 18 PHE B O 1
ATOM 955 N N . ILE B 1 19 ? 4.906 -7.621 -7.766 1 97.69 19 ILE B N 1
ATOM 956 C CA . ILE B 1 19 ? 4.879 -6.777 -6.578 1 97.69 19 ILE B CA 1
ATOM 957 C C . ILE B 1 19 ? 5.598 -5.461 -6.863 1 97.69 19 ILE B C 1
ATOM 959 O O . ILE B 1 19 ? 6.324 -5.344 -7.855 1 97.69 19 ILE B O 1
ATOM 963 N N . LYS B 1 20 ? 5.312 -4.516 -6.008 1 94.81 20 LYS B N 1
ATOM 964 C CA . LYS B 1 20 ? 6.145 -3.359 -5.688 1 94.81 20 LYS B CA 1
ATOM 965 C C . LYS B 1 20 ? 6.605 -3.402 -4.23 1 94.81 20 LYS B C 1
ATOM 967 O O . LYS B 1 20 ? 5.789 -3.359 -3.312 1 94.81 20 LYS B O 1
ATOM 972 N N . PRO B 1 21 ? 7.879 -3.57 -3.959 1 89.56 21 PRO B N 1
ATOM 973 C CA . PRO B 1 21 ? 8.398 -4.012 -2.66 1 89.56 21 PRO B CA 1
ATOM 974 C C . PRO B 1 21 ? 7.926 -3.123 -1.508 1 89.56 21 PRO B C 1
ATOM 976 O O . PRO B 1 21 ? 7.836 -3.584 -0.367 1 89.56 21 PRO B O 1
ATOM 979 N N . THR B 1 22 ? 7.562 -1.854 -1.694 1 87.25 22 THR B N 1
ATOM 980 C CA . THR B 1 22 ? 7.223 -0.996 -0.565 1 87.25 22 THR B CA 1
ATOM 981 C C . THR B 1 22 ? 5.707 -0.842 -0.442 1 87.25 22 THR B C 1
ATOM 983 O O . THR B 1 22 ? 5.219 -0.132 0.439 1 87.25 22 THR B O 1
ATOM 986 N N . CYS B 1 23 ? 5.059 -1.556 -1.237 1 94.38 23 CYS B N 1
ATOM 987 C CA . CYS B 1 23 ? 3.6 -1.524 -1.203 1 94.38 23 CYS B CA 1
ATOM 988 C C . CYS B 1 23 ? 3.061 -2.4 -0.078 1 94.38 23 CYS B C 1
ATOM 990 O O . CYS B 1 23 ? 3.396 -3.582 0.008 1 94.38 23 CYS B O 1
ATOM 992 N N . SER B 1 24 ? 2.18 -1.908 0.721 1 95.75 24 SER B N 1
ATOM 993 C CA . SER B 1 24 ? 1.737 -2.582 1.937 1 95.75 24 SER B CA 1
ATOM 994 C C . SER B 1 24 ? 0.978 -3.865 1.612 1 95.75 24 SER B C 1
ATOM 996 O O . SER B 1 24 ? 1.1 -4.863 2.326 1 95.75 24 SER B O 1
ATOM 998 N N . PHE B 1 25 ? 0.159 -3.838 0.566 1 97.31 25 PHE B N 1
ATOM 999 C CA . PHE B 1 25 ? -0.562 -5.043 0.177 1 97.31 25 PHE B CA 1
ATOM 1000 C C . PHE B 1 25 ? 0.394 -6.09 -0.382 1 97.31 25 PHE B C 1
ATOM 1002 O O . PHE B 1 25 ? 0.16 -7.293 -0.239 1 97.31 25 PHE B O 1
ATOM 1009 N N . CYS B 1 26 ? 1.458 -5.629 -1.094 1 98.12 26 CYS B N 1
ATOM 1010 C CA . CYS B 1 26 ? 2.496 -6.547 -1.549 1 98.12 26 CYS B CA 1
ATOM 1011 C C . CYS B 1 26 ? 3.201 -7.199 -0.367 1 98.12 26 CYS B C 1
ATOM 1013 O O . CYS B 1 26 ? 3.445 -8.406 -0.375 1 98.12 26 CYS B O 1
ATOM 1015 N N . ILE B 1 27 ? 3.521 -6.457 0.637 1 97.12 27 ILE B N 1
ATOM 1016 C CA . ILE B 1 27 ? 4.141 -6.984 1.847 1 97.12 27 ILE B CA 1
ATOM 1017 C C . ILE B 1 27 ? 3.199 -7.984 2.516 1 97.12 27 ILE B C 1
ATOM 1019 O O . ILE B 1 27 ? 3.629 -9.047 2.965 1 97.12 27 ILE B O 1
ATOM 1023 N N . MET B 1 28 ? 1.96 -7.703 2.525 1 97.56 28 MET B N 1
ATOM 1024 C CA . MET B 1 28 ? 0.957 -8.594 3.094 1 97.56 28 MET B CA 1
ATOM 1025 C C . MET B 1 28 ? 0.963 -9.945 2.383 1 97.56 28 MET B C 1
ATOM 1027 O O . MET B 1 28 ? 1.001 -10.992 3.029 1 97.56 28 MET B O 1
ATOM 1031 N N . ALA B 1 29 ? 0.893 -9.883 1.076 1 98.56 29 ALA B N 1
ATOM 1032 C CA . ALA B 1 29 ? 0.931 -11.117 0.299 1 98.56 29 ALA B CA 1
ATOM 1033 C C . ALA B 1 29 ? 2.193 -11.914 0.604 1 98.56 29 ALA B C 1
ATOM 1035 O O . ALA B 1 29 ? 2.127 -13.125 0.837 1 98.56 29 ALA B O 1
ATOM 1036 N N . LYS B 1 30 ? 3.324 -11.203 0.615 1 98.44 30 LYS B N 1
ATOM 1037 C CA . LYS B 1 30 ? 4.594 -11.875 0.892 1 98.44 30 LYS B CA 1
ATOM 1038 C C . LYS B 1 30 ? 4.594 -12.492 2.285 1 98.44 30 LYS B C 1
ATOM 1040 O O . LYS B 1 30 ? 5.047 -13.625 2.463 1 98.44 30 LYS B O 1
ATOM 1045 N N . ASP B 1 31 ? 4.172 -11.805 3.268 1 98.31 31 ASP B N 1
ATOM 1046 C CA . ASP B 1 31 ? 4.117 -12.289 4.645 1 98.31 31 ASP B CA 1
ATOM 1047 C C . ASP B 1 31 ? 3.287 -13.57 4.742 1 98.31 31 ASP B C 1
ATOM 1049 O O . ASP B 1 31 ? 3.705 -14.539 5.375 1 98.31 31 ASP B O 1
ATOM 1053 N N . VAL B 1 32 ? 2.137 -13.562 4.133 1 98.69 32 VAL B N 1
ATOM 1054 C CA . VAL B 1 32 ? 1.257 -14.727 4.156 1 98.69 32 VAL B CA 1
ATOM 1055 C C . VAL B 1 32 ? 1.943 -15.906 3.473 1 98.69 32 VAL B C 1
ATOM 1057 O O . VAL B 1 32 ? 2.008 -17 4.031 1 98.69 32 VAL B O 1
ATOM 1060 N N . LEU B 1 33 ? 2.459 -15.672 2.262 1 98.69 33 LEU B N 1
ATOM 1061 C CA . LEU B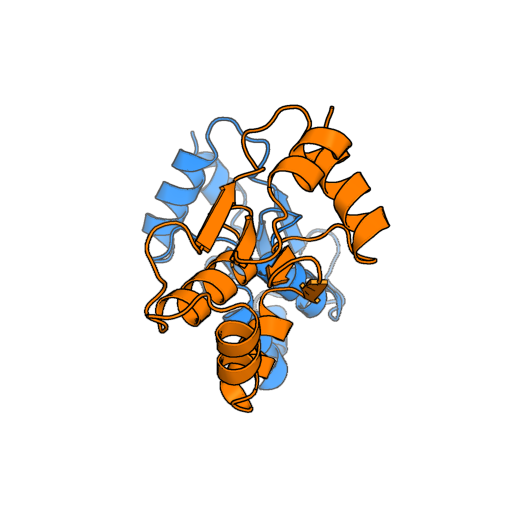 1 33 ? 3.049 -16.75 1.479 1 98.69 33 LEU B CA 1
ATOM 1062 C C . LEU B 1 33 ? 4.305 -17.281 2.158 1 98.69 33 LEU B C 1
ATOM 1064 O O . LEU B 1 33 ? 4.641 -18.469 2.002 1 98.69 33 LEU B O 1
ATOM 1068 N N . SER B 1 34 ? 4.98 -16.484 2.939 1 98.38 34 SER B N 1
ATOM 1069 C CA . SER B 1 34 ? 6.207 -16.875 3.623 1 98.38 34 SER B CA 1
ATOM 1070 C C . SER B 1 34 ? 5.926 -17.891 4.73 1 98.38 34 SER B C 1
ATOM 1072 O O . SER B 1 34 ? 6.844 -18.516 5.25 1 98.38 34 SER B O 1
ATOM 1074 N N . LYS B 1 35 ? 4.727 -18.031 5.113 1 98.06 35 LYS B N 1
ATOM 1075 C CA . LYS B 1 35 ? 4.348 -18.969 6.168 1 98.06 35 LYS B CA 1
ATOM 1076 C C . LYS B 1 35 ? 4.348 -20.406 5.648 1 98.06 35 LYS B C 1
ATOM 1078 O O . LYS B 1 35 ? 4.238 -21.359 6.434 1 98.06 35 LYS B O 1
ATOM 1083 N N . TYR B 1 36 ? 4.391 -20.547 4.398 1 98.25 36 TYR B N 1
ATOM 1084 C CA . TYR B 1 36 ? 4.395 -21.859 3.77 1 98.25 36 TYR B CA 1
ATOM 1085 C C . TYR B 1 36 ? 5.805 -22.25 3.342 1 98.25 36 TYR B C 1
ATOM 1087 O O . TYR B 1 36 ? 6.625 -21.391 3.014 1 98.25 36 TYR B O 1
ATOM 1095 N N . LYS B 1 37 ? 6.059 -23.562 3.348 1 98.12 37 LYS B N 1
ATOM 1096 C CA . LYS B 1 37 ? 7.336 -24.094 2.877 1 98.12 37 LYS B CA 1
ATOM 1097 C C . LYS B 1 37 ? 7.254 -24.5 1.411 1 98.12 37 LYS B C 1
ATOM 1099 O O . LYS B 1 37 ? 6.801 -25.609 1.098 1 98.12 37 LYS B O 1
ATOM 1104 N N . PHE B 1 38 ? 7.758 -23.672 0.616 1 98.25 38 PHE B N 1
ATOM 1105 C CA . PHE B 1 38 ? 7.711 -23.938 -0.819 1 98.25 38 PHE B CA 1
ATOM 1106 C C . PHE B 1 38 ? 8.883 -24.797 -1.252 1 98.25 38 PHE B C 1
ATOM 1108 O O . PHE B 1 38 ? 9.984 -24.672 -0.72 1 98.25 38 PHE B O 1
ATOM 1115 N N . LYS B 1 39 ? 8.633 -25.672 -2.227 1 97.44 39 LYS B N 1
ATOM 1116 C CA . LYS B 1 39 ? 9.742 -26.312 -2.934 1 97.44 39 LYS B CA 1
ATOM 1117 C C . LYS B 1 39 ? 10.641 -25.266 -3.598 1 97.44 39 LYS B C 1
ATOM 1119 O O . LYS B 1 39 ? 10.164 -24.219 -4.051 1 97.44 39 LYS B O 1
ATOM 1124 N N . PRO B 1 40 ? 11.938 -25.578 -3.611 1 96.31 40 PRO B N 1
ATOM 1125 C CA . PRO B 1 40 ? 12.836 -24.641 -4.277 1 96.31 40 PRO B CA 1
ATOM 1126 C C . PRO B 1 40 ? 12.367 -24.266 -5.68 1 96.31 40 PRO B C 1
ATOM 1128 O O . PRO B 1 40 ? 12.031 -25.141 -6.477 1 96.31 40 PRO B O 1
ATOM 1131 N N . GLY B 1 41 ? 12.234 -23.031 -5.934 1 96.19 41 GLY B N 1
ATOM 1132 C CA . GLY B 1 41 ? 11.906 -22.547 -7.266 1 96.19 41 GLY B CA 1
ATOM 1133 C C . GLY B 1 41 ? 10.414 -22.453 -7.512 1 96.19 41 GLY B C 1
ATOM 1134 O O . GLY B 1 41 ? 9.984 -22.016 -8.586 1 96.19 41 GLY B O 1
ATOM 1135 N N . HIS B 1 42 ? 9.609 -22.797 -6.566 1 97.94 42 HIS B N 1
ATOM 1136 C CA . HIS B 1 42 ? 8.172 -22.875 -6.816 1 97.94 42 HIS B CA 1
ATOM 1137 C C . HIS B 1 42 ? 7.461 -21.609 -6.32 1 97.94 42 HIS B C 1
ATOM 1139 O O . HIS B 1 42 ? 6.23 -21.547 -6.348 1 97.94 42 HIS B O 1
ATOM 1145 N N . ILE B 1 43 ? 8.211 -20.562 -5.902 1 98.44 43 ILE B N 1
ATOM 1146 C CA . ILE B 1 43 ? 7.664 -19.25 -5.617 1 98.44 43 ILE B CA 1
ATOM 1147 C C . ILE B 1 43 ? 8.617 -18.172 -6.152 1 98.44 43 ILE B C 1
ATOM 1149 O O . ILE B 1 43 ? 9.836 -18.297 -6.027 1 98.44 43 ILE B O 1
ATOM 1153 N N . GLN B 1 44 ? 7.984 -17.188 -6.84 1 97.69 44 GLN B N 1
ATOM 1154 C CA . GLN B 1 44 ? 8.773 -16.078 -7.379 1 97.69 44 GLN B CA 1
ATOM 1155 C C . GLN B 1 44 ? 8.078 -14.742 -7.129 1 97.69 44 GLN B C 1
ATOM 1157 O O . GLN B 1 44 ? 6.875 -14.609 -7.352 1 97.69 44 GLN B O 1
ATOM 1162 N N . TYR B 1 45 ? 8.867 -13.82 -6.594 1 97.62 45 TYR B N 1
ATOM 1163 C CA . TYR B 1 45 ? 8.438 -12.438 -6.496 1 97.62 45 TYR B CA 1
ATOM 1164 C C . TYR B 1 45 ? 9.055 -11.594 -7.602 1 97.62 45 TYR B C 1
ATOM 1166 O O . TYR B 1 45 ? 10.281 -11.516 -7.719 1 97.62 45 TYR B O 1
ATOM 1174 N N . ILE B 1 46 ? 8.164 -10.992 -8.398 1 97.31 46 ILE B N 1
ATOM 1175 C CA . ILE B 1 46 ? 8.633 -10.195 -9.531 1 97.31 46 ILE B CA 1
ATOM 1176 C C . ILE B 1 46 ? 8.445 -8.711 -9.227 1 97.31 46 ILE B C 1
ATOM 1178 O O . ILE B 1 46 ? 7.32 -8.203 -9.266 1 97.31 46 ILE B O 1
ATOM 1182 N N . ASP B 1 47 ? 9.586 -8.07 -8.969 1 97 47 ASP B N 1
ATOM 1183 C CA . ASP B 1 47 ? 9.562 -6.629 -8.742 1 97 47 ASP B CA 1
ATOM 1184 C C . ASP B 1 47 ? 9.414 -5.871 -10.055 1 97 47 ASP B C 1
ATOM 1186 O O . ASP B 1 47 ? 10.312 -5.895 -10.898 1 97 47 ASP B O 1
ATOM 1190 N N . ILE B 1 48 ? 8.289 -5.125 -10.148 1 96.69 48 ILE B N 1
ATOM 1191 C CA . ILE B 1 48 ? 8.07 -4.461 -11.43 1 96.69 48 ILE B CA 1
ATOM 1192 C C . ILE B 1 48 ? 8.375 -2.971 -11.297 1 96.69 48 ILE B C 1
ATOM 1194 O O . ILE B 1 48 ? 8.336 -2.232 -12.281 1 96.69 48 ILE B O 1
ATOM 1198 N N . SER B 1 49 ? 8.695 -2.537 -10.094 1 92.12 49 SER B N 1
ATOM 1199 C CA . SER B 1 49 ? 8.82 -1.111 -9.812 1 92.12 49 SER B CA 1
ATOM 1200 C C . SER B 1 49 ? 10.047 -0.518 -10.508 1 92.12 49 SER B C 1
ATOM 1202 O O . SER B 1 49 ? 10.102 0.686 -10.766 1 92.12 49 SER B O 1
ATOM 1204 N N . SER B 1 50 ? 11.016 -1.271 -10.852 1 89.25 50 SER B N 1
ATOM 1205 C CA . SER B 1 50 ? 12.25 -0.754 -11.422 1 89.25 50 SER B CA 1
ATOM 1206 C C . SER B 1 50 ? 12.273 -0.905 -12.938 1 89.25 50 SER B C 1
ATOM 1208 O O . SER B 1 50 ? 13.258 -0.567 -13.586 1 89.25 50 SER B O 1
ATOM 1210 N N . ARG B 1 51 ? 11.18 -1.393 -13.422 1 92.94 51 ARG B N 1
ATOM 1211 C CA . ARG B 1 51 ? 11.156 -1.639 -14.859 1 92.94 51 ARG B CA 1
ATOM 1212 C C . ARG B 1 51 ? 10.664 -0.412 -15.625 1 92.94 51 ARG B C 1
ATOM 1214 O O . ARG B 1 51 ? 9.742 0.278 -15.164 1 92.94 51 ARG B O 1
ATOM 1221 N N . SER B 1 52 ? 11.25 -0.222 -16.812 1 93.88 52 SER B N 1
ATOM 1222 C CA . SER B 1 52 ? 10.859 0.901 -17.656 1 93.88 52 SER B CA 1
ATOM 1223 C C . SER B 1 52 ? 9.461 0.692 -18.234 1 93.88 52 SER B C 1
ATOM 1225 O O . SER B 1 52 ? 8.789 1.655 -18.609 1 93.88 52 SER B O 1
ATOM 1227 N N . ASP B 1 53 ? 9.047 -0.616 -18.406 1 96.5 53 ASP B N 1
ATOM 1228 C CA . ASP B 1 53 ? 7.75 -0.919 -18.984 1 96.5 53 ASP B CA 1
ATOM 1229 C C . ASP B 1 53 ? 6.727 -1.269 -17.906 1 96.5 53 ASP B C 1
ATOM 1231 O O . ASP B 1 53 ? 5.801 -2.047 -18.141 1 96.5 53 ASP B O 1
ATOM 1235 N N . MET B 1 54 ? 6.953 -0.779 -16.656 1 94.31 54 MET B N 1
ATOM 1236 C CA . MET B 1 54 ? 6.07 -1.061 -15.523 1 94.31 54 MET B CA 1
ATOM 1237 C C . MET B 1 54 ? 4.617 -0.777 -15.891 1 94.31 54 MET B C 1
ATOM 1239 O O . MET B 1 54 ? 3.734 -1.593 -15.617 1 94.31 54 MET B O 1
ATOM 1243 N N . GLY B 1 55 ? 4.355 0.364 -16.5 1 95.44 55 GLY B N 1
ATOM 1244 C CA . GLY B 1 55 ? 3.008 0.703 -16.938 1 95.44 55 GLY B CA 1
ATOM 1245 C C . GLY B 1 55 ? 2.393 -0.333 -17.859 1 95.44 55 GLY B C 1
ATOM 1246 O O . GLY B 1 55 ? 1.236 -0.723 -17.672 1 95.44 55 GLY B O 1
ATOM 1247 N N . SER B 1 56 ? 3.201 -0.803 -18.828 1 97.19 56 SER B N 1
ATOM 1248 C CA . SER B 1 56 ? 2.738 -1.811 -19.781 1 97.19 56 SER B CA 1
ATOM 1249 C C . SER B 1 56 ? 2.484 -3.146 -19.078 1 97.19 56 SER B C 1
ATOM 1251 O O . SER B 1 56 ? 1.548 -3.865 -19.438 1 97.19 56 SER B O 1
ATOM 1253 N N . ILE B 1 57 ? 3.32 -3.443 -18.125 1 97.31 57 ILE B N 1
ATOM 1254 C CA . ILE B 1 57 ? 3.135 -4.664 -17.344 1 97.31 57 ILE B CA 1
ATOM 1255 C C . ILE B 1 57 ? 1.807 -4.602 -16.594 1 97.31 57 ILE B C 1
ATOM 1257 O O . ILE B 1 57 ? 1.011 -5.543 -16.656 1 97.31 57 ILE B O 1
ATOM 1261 N N . GLN B 1 58 ? 1.551 -3.52 -15.961 1 97 58 GLN B N 1
ATOM 1262 C CA . GLN B 1 58 ? 0.308 -3.357 -15.219 1 97 58 GLN B CA 1
ATOM 1263 C C . GLN B 1 58 ? -0.898 -3.35 -16.156 1 97 58 GLN B C 1
ATOM 1265 O O . GLN B 1 58 ? -1.976 -3.826 -15.789 1 97 58 GLN B O 1
ATOM 1270 N N . ASP B 1 59 ? -0.748 -2.801 -17.375 1 97.44 59 ASP B N 1
ATOM 1271 C CA . ASP B 1 59 ? -1.808 -2.889 -18.375 1 97.44 59 ASP B CA 1
ATOM 1272 C C . ASP B 1 59 ? -2.104 -4.34 -18.734 1 97.44 59 ASP B C 1
ATOM 1274 O O . ASP B 1 59 ? -3.264 -4.719 -18.922 1 97.44 59 ASP B O 1
ATOM 1278 N N . HIS B 1 60 ? -1.093 -5.082 -18.875 1 97.25 60 HIS B N 1
ATOM 1279 C CA . HIS B 1 60 ? -1.282 -6.488 -19.219 1 97.25 60 HIS B CA 1
ATOM 1280 C C . HIS B 1 60 ? -1.909 -7.258 -18.062 1 97.25 60 HIS B C 1
ATOM 1282 O O . HIS B 1 60 ? -2.756 -8.125 -18.266 1 97.25 60 HIS B O 1
ATOM 1288 N N . LEU B 1 61 ? -1.493 -6.918 -16.828 1 97.69 61 LEU B N 1
ATOM 1289 C CA . LEU B 1 61 ? -2.152 -7.516 -15.664 1 97.69 61 LEU B CA 1
ATOM 1290 C C . LEU B 1 61 ? -3.643 -7.195 -15.664 1 97.69 61 LEU B C 1
ATOM 1292 O O . LEU B 1 61 ? -4.465 -8.055 -15.344 1 97.69 61 LEU B O 1
ATOM 1296 N N . LEU B 1 62 ? -3.924 -5.973 -16 1 97.69 62 LEU B N 1
ATOM 1297 C CA . LEU B 1 62 ? -5.324 -5.582 -16.125 1 97.69 62 LEU B CA 1
ATOM 1298 C C . LEU B 1 62 ? -6.051 -6.488 -17.109 1 97.69 62 LEU B C 1
ATOM 1300 O O . LEU B 1 62 ? -7.145 -6.977 -16.828 1 97.69 62 LEU B O 1
ATOM 1304 N N . GLU B 1 63 ? -5.48 -6.738 -18.203 1 97 63 GLU B N 1
ATOM 1305 C CA . GLU B 1 63 ? -6.07 -7.594 -19.219 1 97 63 GLU B CA 1
ATOM 1306 C C . GLU B 1 63 ? -6.238 -9.023 -18.719 1 97 63 GLU B C 1
ATOM 1308 O O . GLU B 1 63 ? -7.266 -9.664 -18.969 1 97 63 GLU B O 1
ATOM 1313 N N . LEU B 1 64 ? -5.316 -9.5 -17.984 1 95.88 64 LEU B N 1
ATOM 1314 C CA . LEU B 1 64 ? -5.277 -10.898 -17.578 1 95.88 64 LEU B CA 1
ATOM 1315 C C . LEU B 1 64 ? -6.168 -11.133 -16.359 1 95.88 64 LEU B C 1
ATOM 1317 O O . LEU B 1 64 ? -6.75 -12.211 -16.219 1 95.88 64 LEU B O 1
ATOM 1321 N N . THR B 1 65 ? -6.285 -10.148 -15.477 1 97.38 65 THR B N 1
ATOM 1322 C CA . THR B 1 65 ? -6.84 -10.453 -14.164 1 97.38 65 THR B CA 1
ATOM 1323 C C . THR B 1 65 ? -8.016 -9.531 -13.852 1 97.38 65 THR B C 1
ATOM 1325 O O . THR B 1 65 ? -8.742 -9.758 -12.875 1 97.38 65 THR B O 1
ATOM 1328 N N . GLY B 1 66 ? -8.18 -8.477 -14.609 1 97.38 66 GLY B N 1
ATOM 1329 C CA . GLY B 1 66 ? -9.25 -7.523 -14.375 1 97.38 66 GLY B CA 1
ATOM 1330 C C . GLY B 1 66 ? -8.828 -6.355 -13.5 1 97.38 66 GLY B C 1
ATOM 1331 O O . GLY B 1 66 ? -9.625 -5.453 -13.234 1 97.38 66 GLY B O 1
ATOM 1332 N N . GLU B 1 67 ? -7.523 -6.41 -13.07 1 96.69 67 GLU B N 1
ATOM 1333 C CA . GLU B 1 67 ? -7.023 -5.324 -12.234 1 96.69 67 GLU B CA 1
ATOM 1334 C C . GLU B 1 67 ? -5.613 -4.914 -12.648 1 96.69 67 GLU B C 1
ATOM 1336 O O . GLU B 1 67 ? -4.793 -5.762 -13.008 1 96.69 67 GLU B O 1
ATOM 1341 N N . ARG B 1 68 ? -5.324 -3.627 -12.438 1 95.25 68 ARG B N 1
ATOM 1342 C CA . ARG B 1 68 ? -4.023 -3.064 -12.773 1 95.25 68 ARG B CA 1
ATOM 1343 C C . ARG B 1 68 ? -3.105 -3.043 -11.555 1 95.25 68 ARG B C 1
ATOM 1345 O O . ARG B 1 68 ? -1.89 -2.896 -11.688 1 95.25 68 ARG B O 1
ATOM 1352 N N . THR B 1 69 ? -3.666 -3.219 -10.375 1 96 69 THR B N 1
ATOM 1353 C CA . THR B 1 69 ? -2.947 -3.021 -9.117 1 96 69 THR B CA 1
ATOM 1354 C C . THR B 1 69 ? -2.07 -4.23 -8.805 1 96 69 THR B C 1
ATOM 1356 O O . THR B 1 69 ? -2.227 -5.293 -9.406 1 96 69 THR B O 1
ATOM 1359 N N . VAL B 1 70 ? -1.056 -3.971 -7.941 1 97.12 70 VAL B N 1
ATOM 1360 C CA . VAL B 1 70 ? -0.24 -5.039 -7.375 1 97.12 70 VAL B CA 1
ATOM 1361 C C . VAL B 1 70 ? -0.483 -5.137 -5.871 1 97.12 70 VAL B C 1
ATOM 1363 O O . VAL B 1 70 ? -0.973 -4.188 -5.254 1 97.12 70 VAL B O 1
ATOM 1366 N N . PRO B 1 71 ? -0.239 -6.195 -5.309 1 98.19 71 PRO B N 1
ATOM 1367 C CA . PRO B 1 71 ? 0.259 -7.426 -5.922 1 98.19 71 PRO B CA 1
ATOM 1368 C C . PRO B 1 71 ? -0.807 -8.148 -6.742 1 98.19 71 PRO B C 1
ATOM 1370 O O . PRO B 1 71 ? -2.004 -7.973 -6.5 1 98.19 71 PRO B O 1
ATOM 1373 N N . ARG B 1 72 ? -0.401 -8.812 -7.781 1 98.69 72 ARG B N 1
ATOM 1374 C CA . ARG B 1 72 ? -1.185 -9.867 -8.414 1 98.69 72 ARG B CA 1
ATOM 1375 C C . ARG B 1 72 ? -0.549 -11.234 -8.18 1 98.69 72 ARG B C 1
ATOM 1377 O O . ARG B 1 72 ? 0.605 -11.461 -8.547 1 98.69 72 ARG B O 1
ATOM 1384 N N . VAL B 1 73 ? -1.274 -12.125 -7.602 1 98.75 73 VAL B N 1
ATOM 1385 C CA . VAL B 1 73 ? -0.744 -13.414 -7.176 1 98.75 73 VAL B CA 1
ATOM 1386 C C . VAL B 1 73 ? -1.305 -14.523 -8.07 1 98.75 73 VAL B C 1
ATOM 1388 O O . VAL B 1 73 ? -2.521 -14.703 -8.148 1 98.75 73 VAL B O 1
ATOM 1391 N N . PHE B 1 74 ? -0.456 -15.18 -8.711 1 98.62 74 PHE B N 1
ATOM 1392 C CA . PHE B 1 74 ? -0.798 -16.312 -9.555 1 98.62 74 PHE B CA 1
ATOM 1393 C C . PHE B 1 74 ? -0.384 -17.625 -8.898 1 98.62 74 PHE B C 1
ATOM 1395 O O . PHE B 1 74 ? 0.75 -17.766 -8.438 1 98.62 74 PHE B O 1
ATOM 1402 N N . ILE B 1 75 ? -1.235 -18.547 -8.758 1 98.25 75 ILE B N 1
ATOM 1403 C CA . ILE B 1 75 ? -0.968 -19.953 -8.438 1 98.25 75 ILE B CA 1
ATOM 1404 C C . ILE B 1 75 ? -1.202 -20.828 -9.664 1 98.25 75 ILE B C 1
ATOM 1406 O O . ILE B 1 75 ? -2.338 -20.969 -10.125 1 98.25 75 ILE B O 1
ATOM 1410 N N . GLY B 1 76 ? -0.03 -21.344 -10.078 1 96.56 76 GLY B N 1
ATOM 1411 C CA . GLY B 1 76 ? -0.121 -21.875 -11.43 1 96.56 76 GLY B CA 1
ATOM 1412 C C . GLY B 1 76 ? -0.428 -20.797 -12.461 1 96.56 76 GLY B C 1
ATOM 1413 O O . GLY B 1 76 ? 0.259 -19.781 -12.531 1 96.56 76 GLY B O 1
ATOM 1414 N N . GLU B 1 77 ? -1.524 -21 -13.289 1 95.44 77 GLU B N 1
ATOM 1415 C CA . GLU B 1 77 ? -1.873 -20.062 -14.344 1 95.44 77 GLU B CA 1
ATOM 1416 C C . GLU B 1 77 ? -3.07 -19.203 -13.945 1 95.44 77 GLU B C 1
ATOM 1418 O O . GLU B 1 77 ? -3.547 -18.391 -14.742 1 95.44 77 GLU B O 1
ATOM 1423 N N . GLU B 1 78 ? -3.5 -19.406 -12.734 1 96.62 78 GLU B N 1
ATOM 1424 C CA . GLU B 1 78 ? -4.691 -18.703 -12.266 1 96.62 78 GLU B CA 1
ATOM 1425 C C . GLU B 1 78 ? -4.328 -17.578 -11.289 1 96.62 78 GLU B C 1
ATOM 1427 O O . GLU B 1 78 ? -3.527 -17.797 -10.375 1 96.62 78 GLU B O 1
ATOM 1432 N N . CYS B 1 79 ? -4.879 -16.453 -11.508 1 98.25 79 CYS B N 1
ATOM 1433 C CA . CYS B 1 79 ? -4.715 -15.344 -10.57 1 98.25 79 CYS B CA 1
ATOM 1434 C C . CYS B 1 79 ? -5.711 -15.453 -9.422 1 98.25 79 CYS B C 1
ATOM 1436 O O . CYS B 1 79 ? -6.922 -15.508 -9.641 1 98.25 79 CYS B O 1
ATOM 1438 N N . ILE B 1 80 ? -5.238 -15.43 -8.203 1 98.38 80 ILE B N 1
ATOM 1439 C CA . ILE B 1 80 ? -6.141 -15.586 -7.066 1 98.38 80 ILE B CA 1
ATOM 1440 C C . ILE B 1 80 ? -6.445 -14.219 -6.457 1 98.38 80 ILE B C 1
ATOM 1442 O O . ILE B 1 80 ? -7.18 -14.117 -5.477 1 98.38 80 ILE B O 1
ATOM 1446 N N . GLY B 1 81 ? -5.793 -13.164 -6.977 1 98.12 81 GLY B N 1
ATOM 1447 C CA . GLY B 1 81 ? -6.125 -11.82 -6.531 1 98.12 81 GLY B CA 1
ATOM 1448 C C . GLY B 1 81 ? -4.934 -11.07 -5.969 1 98.12 81 GLY B C 1
ATOM 1449 O O . GLY B 1 81 ? -3.799 -11.281 -6.398 1 98.12 81 GLY B O 1
ATOM 1450 N N . GLY B 1 82 ? -5.211 -10.156 -5.141 1 98.12 82 GLY B N 1
ATOM 1451 C CA . GLY B 1 82 ? -4.207 -9.32 -4.5 1 98.12 82 GLY B CA 1
ATOM 1452 C C . GLY B 1 82 ? -3.898 -9.75 -3.076 1 98.12 82 GLY B C 1
ATOM 1453 O O . GLY B 1 82 ? -4.121 -10.898 -2.705 1 98.12 82 GLY B O 1
ATOM 1454 N N . GLY B 1 83 ? -3.273 -8.797 -2.34 1 98.12 83 GLY B N 1
ATOM 1455 C CA . GLY B 1 83 ? -2.879 -9.078 -0.97 1 98.12 83 GLY B CA 1
ATOM 1456 C C . GLY B 1 83 ? -4.047 -9.469 -0.081 1 98.12 83 GLY B C 1
ATOM 1457 O O . GLY B 1 83 ? -3.969 -10.445 0.661 1 98.12 83 GLY B O 1
ATOM 1458 N N . SER B 1 84 ? -5.121 -8.711 -0.16 1 97.31 84 SER B N 1
ATOM 1459 C CA . SER B 1 84 ? -6.293 -8.992 0.667 1 97.31 84 SER B CA 1
ATOM 1460 C C . SER B 1 84 ? -6.902 -10.344 0.318 1 97.31 84 SER B C 1
ATOM 1462 O O . SER B 1 84 ? -7.363 -11.07 1.202 1 97.31 84 SER B O 1
ATOM 1464 N N . ASP B 1 85 ? -6.914 -10.695 -0.944 1 98.38 85 ASP B N 1
ATOM 1465 C CA . ASP B 1 85 ? -7.449 -11.984 -1.385 1 98.38 85 ASP B CA 1
ATOM 1466 C C . ASP B 1 85 ? -6.617 -13.141 -0.846 1 98.38 85 ASP B C 1
ATOM 1468 O O . ASP B 1 85 ? -7.164 -14.133 -0.352 1 98.38 85 ASP B O 1
ATOM 1472 N N . VAL B 1 86 ? -5.32 -12.992 -0.924 1 98.62 86 VAL B N 1
ATOM 1473 C CA . VAL B 1 86 ? -4.406 -14.023 -0.435 1 98.62 86 VAL B CA 1
ATOM 1474 C C . VAL B 1 86 ? -4.586 -14.195 1.071 1 98.62 86 VAL B C 1
ATOM 1476 O O . VAL B 1 86 ? -4.664 -15.32 1.567 1 98.62 86 VAL B O 1
ATOM 1479 N N . ALA B 1 87 ? -4.672 -13.086 1.768 1 98.56 87 ALA B N 1
ATOM 1480 C CA . ALA B 1 87 ? -4.871 -13.125 3.215 1 98.56 87 ALA B CA 1
ATOM 1481 C C . ALA B 1 87 ? -6.188 -13.812 3.568 1 98.56 87 ALA B C 1
ATOM 1483 O O . ALA B 1 87 ? -6.242 -14.617 4.504 1 98.56 87 ALA B O 1
ATOM 1484 N N . ALA B 1 88 ? -7.207 -13.508 2.836 1 98.62 88 ALA B N 1
ATOM 1485 C CA . ALA B 1 88 ? -8.516 -14.117 3.074 1 98.62 88 AL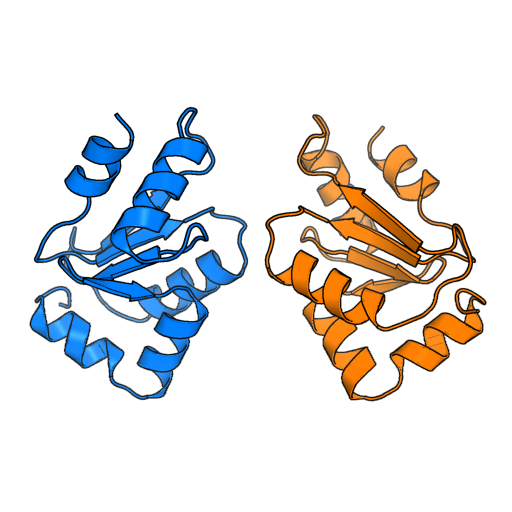A B CA 1
ATOM 1486 C C . ALA B 1 88 ? -8.477 -15.625 2.834 1 98.62 88 ALA B C 1
ATOM 1488 O O . ALA B 1 88 ? -9.023 -16.391 3.623 1 98.62 88 ALA B O 1
ATOM 1489 N N . LEU B 1 89 ? -7.859 -15.992 1.738 1 98.69 89 LEU B N 1
ATOM 1490 C CA . LEU B 1 89 ? -7.719 -17.406 1.428 1 98.69 89 LEU B CA 1
ATOM 1491 C C . LEU B 1 89 ? -6.93 -18.125 2.518 1 98.69 89 LEU B C 1
ATOM 1493 O O . LEU B 1 89 ? -7.258 -19.266 2.881 1 98.69 89 LEU B O 1
ATOM 1497 N N . HIS B 1 90 ? -5.93 -17.5 3.07 1 98.69 90 HIS B N 1
ATOM 1498 C CA . HIS B 1 90 ? -5.141 -18.078 4.156 1 98.69 90 HIS B CA 1
ATOM 1499 C C . HIS B 1 90 ? -5.988 -18.25 5.414 1 98.69 90 HIS B C 1
ATOM 1501 O O . HIS B 1 90 ? -5.973 -19.328 6.027 1 98.69 90 HIS B O 1
ATOM 1507 N N . ARG B 1 91 ? -6.73 -17.219 5.777 1 98.19 91 ARG B N 1
ATOM 1508 C CA . ARG B 1 91 ? -7.555 -17.25 6.98 1 98.19 91 ARG B CA 1
ATOM 1509 C C . ARG B 1 91 ? -8.625 -18.328 6.895 1 98.19 91 ARG B C 1
ATOM 1511 O O . ARG B 1 91 ? -8.953 -18.969 7.895 1 98.19 91 ARG B O 1
ATOM 1518 N N . SER B 1 92 ? -9.117 -18.562 5.742 1 98 92 SER B N 1
ATOM 1519 C CA . SER B 1 92 ? -10.18 -19.531 5.539 1 98 92 SER B CA 1
ATOM 1520 C C . SER B 1 92 ? -9.609 -20.953 5.457 1 98 92 SER B C 1
ATOM 1522 O O . SER B 1 92 ? -10.367 -21.922 5.445 1 98 92 SER B O 1
ATOM 1524 N N . GLY B 1 93 ? -8.32 -21.047 5.27 1 97.38 93 GLY B N 1
ATOM 1525 C CA . GLY B 1 93 ? -7.68 -22.344 5.168 1 97.38 93 GLY B CA 1
ATOM 1526 C C . GLY B 1 93 ? -7.664 -22.891 3.754 1 97.38 93 GLY B C 1
ATOM 1527 O O . GLY B 1 93 ? -7.184 -24 3.518 1 97.38 93 GLY B O 1
ATOM 1528 N N . LYS B 1 94 ? -8.078 -22.141 2.834 1 98.25 94 LYS B N 1
ATOM 1529 C CA . LYS B 1 94 ? -8.219 -22.609 1.459 1 98.25 94 LYS B CA 1
ATOM 1530 C C . LYS B 1 94 ? -6.914 -22.422 0.683 1 98.25 94 LYS B C 1
ATOM 1532 O O . LYS B 1 94 ? -6.68 -23.109 -0.314 1 98.25 94 LYS B O 1
ATOM 1537 N N . LEU B 1 95 ? -6.066 -21.562 1.082 1 98.5 95 LEU B N 1
ATOM 1538 C CA . LEU B 1 95 ? -4.832 -21.266 0.364 1 98.5 95 LEU B CA 1
ATOM 1539 C C . LEU B 1 95 ? -3.936 -22.5 0.287 1 98.5 95 LEU B C 1
ATOM 1541 O O . LEU B 1 95 ? -3.404 -22.812 -0.779 1 98.5 95 LEU B O 1
ATOM 1545 N N . GLU B 1 96 ? -3.809 -23.125 1.4 1 97.81 96 GLU B N 1
ATOM 1546 C CA . GLU B 1 96 ? -2.938 -24.297 1.455 1 97.81 96 GLU B CA 1
ATOM 1547 C C . GLU B 1 96 ? -3.352 -25.344 0.425 1 97.81 96 GLU B C 1
ATOM 1549 O O . GLU B 1 96 ? -2.502 -25.922 -0.251 1 97.81 96 GLU B O 1
ATOM 1554 N N . GLY B 1 97 ? -4.645 -25.594 0.366 1 97.56 97 GLY B N 1
ATOM 1555 C CA . GLY B 1 97 ? -5.133 -26.547 -0.625 1 97.56 97 GLY B CA 1
ATOM 1556 C C . GLY B 1 97 ? -4.766 -26.156 -2.047 1 97.56 97 GLY B C 1
ATOM 1557 O O . GLY B 1 97 ? -4.367 -27.016 -2.84 1 97.56 97 GLY B O 1
ATOM 1558 N N . LEU B 1 98 ? -4.898 -24.922 -2.414 1 97.69 98 LEU B N 1
ATOM 1559 C CA . LEU B 1 98 ? -4.543 -24.438 -3.742 1 97.69 98 LEU B CA 1
ATOM 1560 C C . LEU B 1 98 ? -3.061 -24.656 -4.023 1 97.69 98 LEU B C 1
ATOM 1562 O O . LEU B 1 98 ? -2.689 -25.078 -5.117 1 97.69 98 LEU B O 1
ATOM 1566 N N . LEU B 1 99 ? -2.203 -24.359 -3.045 1 98.06 99 LEU B N 1
ATOM 1567 C CA . LEU B 1 99 ? -0.76 -24.516 -3.188 1 98.06 99 LEU B CA 1
ATOM 1568 C C . LEU B 1 99 ? -0.38 -25.969 -3.357 1 98.06 99 LEU B C 1
ATOM 1570 O O . LEU B 1 99 ? 0.548 -26.297 -4.102 1 98.06 99 LEU B O 1
ATOM 1574 N N . GLN B 1 100 ? -1.129 -26.828 -2.674 1 96.81 100 GLN B N 1
ATOM 1575 C CA . GLN B 1 100 ? -0.875 -28.266 -2.779 1 96.81 100 GLN B CA 1
ATOM 1576 C C . GLN B 1 100 ? -1.267 -28.781 -4.156 1 96.81 100 GLN B C 1
ATOM 1578 O O . GLN B 1 100 ? -0.582 -29.641 -4.715 1 96.81 100 GLN B O 1
ATOM 1583 N N . VAL B 1 101 ? -2.342 -28.297 -4.645 1 95.88 101 VAL B N 1
ATOM 1584 C CA . VAL B 1 101 ? -2.871 -28.75 -5.926 1 95.88 101 VAL B CA 1
ATOM 1585 C C . VAL B 1 101 ? -1.837 -28.516 -7.023 1 95.88 101 VAL B C 1
ATOM 1587 O O . VAL B 1 101 ? -1.658 -29.359 -7.906 1 95.88 101 VAL B O 1
ATOM 1590 N N . VAL B 1 102 ? -1.088 -27.422 -6.973 1 95.62 102 VAL B N 1
ATOM 1591 C CA . VAL B 1 102 ? -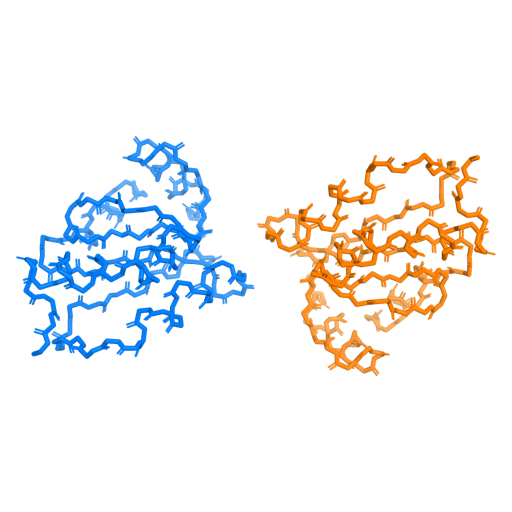0.128 -27.109 -8.023 1 95.62 102 VAL B CA 1
ATOM 1592 C C . VAL B 1 102 ? 1.231 -27.719 -7.68 1 95.62 102 VAL B C 1
ATOM 1594 O O . VAL B 1 102 ? 2.191 -27.578 -8.438 1 95.62 102 VAL B O 1
ATOM 1597 N N . GLY B 1 103 ? 1.289 -28.312 -6.445 1 95.81 103 GLY B N 1
ATOM 1598 C CA . GLY B 1 103 ? 2.516 -28.984 -6.062 1 95.81 103 GLY B CA 1
ATOM 1599 C C . GLY B 1 103 ? 3.623 -28.031 -5.648 1 95.81 103 GLY B C 1
ATOM 1600 O O . GLY B 1 103 ? 4.805 -28.344 -5.809 1 95.81 103 GLY B O 1
ATOM 1601 N N . ALA B 1 104 ? 3.24 -26.953 -5.094 1 96.06 104 ALA B N 1
ATOM 1602 C CA . ALA B 1 104 ? 4.234 -25.922 -4.812 1 96.06 104 ALA B CA 1
ATOM 1603 C C . ALA B 1 104 ? 4.879 -26.141 -3.445 1 96.06 104 ALA B C 1
ATOM 1605 O O . ALA B 1 104 ? 5.957 -25.609 -3.17 1 96.06 104 ALA B O 1
ATOM 1606 N N . LEU B 1 105 ? 4.254 -26.906 -2.645 1 96.56 105 LEU B N 1
ATOM 1607 C CA . LEU B 1 105 ? 4.719 -27.016 -1.267 1 96.56 105 LEU B CA 1
ATOM 1608 C C . LEU B 1 105 ? 5.633 -28.234 -1.101 1 96.56 105 LEU B C 1
ATOM 1610 O O . LEU B 1 105 ? 5.531 -29.203 -1.861 1 96.56 105 LEU B O 1
ATOM 1614 N N . GLU B 1 106 ? 6.445 -28.141 -0.111 1 93.31 106 GLU B N 1
ATOM 1615 C CA . GLU B 1 106 ? 7.301 -29.266 0.25 1 93.31 106 GLU B CA 1
ATOM 1616 C C . GLU B 1 106 ? 6.508 -30.344 0.983 1 93.31 106 GLU B C 1
ATOM 1618 O O . GLU B 1 106 ? 5.535 -30.047 1.68 1 93.31 106 GLU B O 1
#

pLDDT: mean 96.24, std 3.02, range [80.69, 98.75]

Secondary structure (DSSP, 8-state):
-HHHHHHHH--TT-EEEEE-TT-HHHHHHHHHHTTS-BPTTSEEEEE-TT-TTHHHHHHHHHHHHS---S-EEEETTEEEESHHHHHHHHHHTHHHHHHHHTT-B-/-HHHHHHHH--TT-EEEEE-TT-HHHHHHHHHHTTS-BPTTSEEEEE-TT-TTHHHHHHHHHHHHS---S-EEEETTEEEESHHHHHHHHHHTHHHHHHHHTT-B-

Foldseek 3Di:
DLLCVVVVLQAQLAKEWEDAVVDPLRVLLVVLVVVAAFDPPRYYYHYLPPPPCSVVNLVNVCVQPVGSDDTFIDHRNDTQGTSVSSVVCVVVVNNVVSNVVSPGGD/DLLCVVVVLQAQLAKEWEDAVVDPLRVLLVVLPVVAAFDPPRYYYHYLPPPPCSVVNLVNVCVQPVGSDDTFIDHRNDTQGTSVSSVVCVVVVNNVVSNVVSPGGD